Protein AF-A0A259CZ79-F1 (afdb_monomer_lite)

pLDDT: mean 88.19, std 16.36, range [26.67, 98.0]

Fo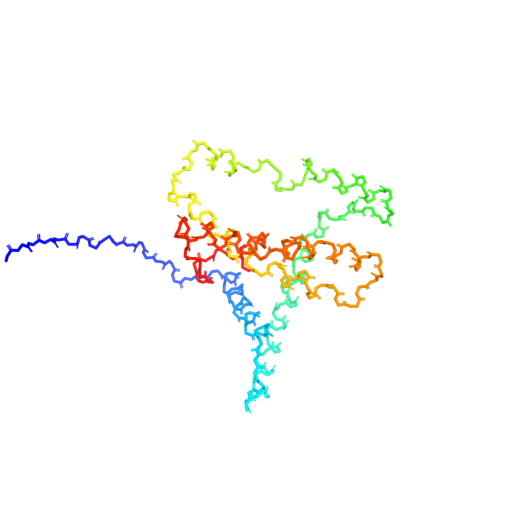ldseek 3Di:
DDDDDPPPPPPDDDPPDDDPLLVLLLVLVVLCCVVVDDDDQDPCNVVVVVVNVVNVVSVVVVVVVVCVVCVVVCVCQDPDPVSNVVVVVCCQPDPPPPPPPVVVCLVPPDDLVRVLLVLLQVLLQCACVLVVLVVVLPPDDPVVNVVSVVVSCQCCLVVDNCSNVNVVSVVVCVVSVRDHDSVSHDSVSD

Structure (mmCIF, N/CA/C/O backbone):
data_AF-A0A259CZ79-F1
#
_entry.id   AF-A0A259CZ79-F1
#
loop_
_atom_site.group_PDB
_atom_site.id
_atom_site.type_symbol
_atom_site.label_atom_id
_atom_site.label_alt_id
_atom_site.label_comp_id
_atom_site.label_asym_id
_atom_site.label_entity_id
_atom_site.label_seq_id
_atom_site.pdbx_PDB_ins_code
_atom_site.Cartn_x
_atom_site.Cartn_y
_atom_site.Cartn_z
_atom_site.occupancy
_atom_site.B_iso_or_equiv
_atom_site.auth_seq_id
_atom_site.auth_comp_id
_atom_site.auth_asym_id
_atom_site.auth_atom_id
_atom_site.pdbx_PDB_model_num
ATOM 1 N N . MET A 1 1 ? -25.406 0.098 48.424 1.00 38.72 1 MET A N 1
ATOM 2 C CA . MET A 1 1 ? -24.544 1.279 48.640 1.00 38.72 1 MET A CA 1
ATOM 3 C C . MET A 1 1 ? -23.093 0.859 48.478 1.00 38.72 1 MET A C 1
ATOM 5 O O . MET A 1 1 ? -22.490 0.426 49.441 1.00 38.72 1 MET A O 1
ATOM 9 N N . PHE A 1 2 ? -22.563 0.952 47.260 1.00 26.67 2 PHE A N 1
ATOM 10 C CA . PHE A 1 2 ? -21.128 1.045 46.994 1.00 26.67 2 PHE A CA 1
ATOM 11 C C . PHE A 1 2 ? -20.986 1.944 45.770 1.00 26.67 2 PHE A C 1
ATOM 13 O O . PHE A 1 2 ? -21.549 1.673 44.713 1.00 26.67 2 PHE A O 1
ATOM 20 N N . ASN A 1 3 ? -20.355 3.087 46.000 1.00 29.75 3 ASN A N 1
ATOM 21 C CA . ASN A 1 3 ? -20.233 4.201 45.082 1.00 29.75 3 ASN A CA 1
ATOM 22 C C . ASN A 1 3 ? -18.864 4.074 44.405 1.00 29.75 3 ASN A C 1
ATOM 24 O O . ASN A 1 3 ? -17.855 4.434 45.006 1.00 29.75 3 ASN A O 1
ATOM 28 N N . PHE A 1 4 ? -18.814 3.517 43.195 1.00 32.94 4 PHE A N 1
ATOM 29 C CA . PHE A 1 4 ? -17.624 3.600 42.352 1.00 32.94 4 PHE A CA 1
ATOM 30 C C . PHE A 1 4 ? -17.806 4.776 41.402 1.00 32.94 4 PHE A C 1
ATOM 32 O O . PHE A 1 4 ? -18.467 4.683 40.370 1.00 32.94 4 PHE A O 1
ATOM 39 N N . GLY A 1 5 ? -17.240 5.912 41.807 1.00 30.84 5 GLY A N 1
ATOM 40 C CA . GLY A 1 5 ? -17.128 7.093 40.970 1.00 30.84 5 GLY A CA 1
ATOM 41 C C . GLY A 1 5 ? -16.260 6.786 39.756 1.00 30.84 5 GLY A C 1
ATOM 42 O O . GLY A 1 5 ? -15.034 6.840 39.831 1.00 30.84 5 GLY A O 1
ATOM 43 N N . LEU A 1 6 ? -16.905 6.490 38.630 1.00 36.03 6 LEU A N 1
ATOM 44 C CA . LEU A 1 6 ? -16.286 6.557 37.315 1.00 36.03 6 LEU A CA 1
ATOM 45 C C . LEU A 1 6 ? -15.965 8.028 37.042 1.00 36.03 6 LEU A C 1
ATOM 47 O O . LEU A 1 6 ? -16.829 8.808 36.635 1.00 36.03 6 LEU A O 1
ATOM 51 N N . ARG A 1 7 ? -14.712 8.421 37.292 1.00 32.81 7 ARG A N 1
ATOM 52 C CA . ARG A 1 7 ? -14.149 9.623 36.680 1.00 32.81 7 ARG A CA 1
ATOM 53 C C . ARG A 1 7 ? -14.263 9.429 35.171 1.00 32.81 7 ARG A C 1
ATOM 55 O O . ARG A 1 7 ? -13.556 8.607 34.598 1.00 32.81 7 ARG A O 1
ATOM 62 N N . ARG A 1 8 ? -15.173 10.172 34.539 1.00 35.31 8 ARG A N 1
ATOM 63 C CA . ARG A 1 8 ? -15.116 10.428 33.100 1.00 35.31 8 ARG A CA 1
ATOM 64 C C . ARG A 1 8 ? -13.772 11.103 32.851 1.00 35.31 8 ARG A C 1
ATOM 66 O O . ARG A 1 8 ? -13.630 12.289 33.135 1.00 35.31 8 ARG A O 1
ATOM 73 N N . ASN A 1 9 ? -12.787 10.341 32.382 1.00 32.94 9 ASN A N 1
ATOM 74 C CA . ASN A 1 9 ? -11.651 10.933 31.700 1.00 32.94 9 ASN A CA 1
ATOM 75 C C . ASN A 1 9 ? -12.235 11.635 30.480 1.00 32.94 9 ASN A C 1
ATOM 77 O O . ASN A 1 9 ? -12.753 11.002 29.562 1.00 32.94 9 ASN A O 1
ATOM 81 N N . THR A 1 10 ? -12.241 12.958 30.551 1.00 36.47 10 THR A N 1
ATOM 82 C CA . THR A 1 10 ? -12.465 13.860 29.435 1.00 36.47 10 THR A CA 1
ATOM 83 C C . THR A 1 10 ? -11.383 13.565 28.407 1.00 36.47 10 THR A C 1
ATOM 85 O O . THR A 1 10 ? -10.279 14.101 28.486 1.00 36.47 10 THR A O 1
ATOM 88 N N . VAL A 1 11 ? -11.676 12.643 27.490 1.00 41.62 11 VAL A N 1
ATOM 89 C CA . VAL A 1 11 ? -10.927 12.533 26.245 1.00 41.62 11 VAL A CA 1
ATOM 90 C C . VAL A 1 11 ? -11.091 13.879 25.564 1.00 41.62 11 VAL A C 1
ATOM 92 O O . VAL A 1 11 ? -12.210 14.358 25.375 1.00 41.62 11 VAL A O 1
ATOM 95 N N . ASN A 1 12 ? -9.943 14.502 25.327 1.00 37.12 12 ASN A N 1
ATOM 96 C CA . ASN A 1 12 ? -9.776 15.766 24.643 1.00 37.12 12 ASN A CA 1
ATOM 97 C C . ASN A 1 12 ? -10.765 15.904 23.484 1.00 37.12 12 ASN A C 1
ATOM 99 O O . ASN A 1 12 ? -10.927 14.984 22.682 1.00 37.12 12 ASN A O 1
ATOM 103 N N . GLU A 1 13 ? -11.407 17.067 23.417 1.00 37.00 13 GLU A N 1
ATOM 104 C CA . GLU A 1 13 ? -12.192 17.504 22.272 1.00 37.00 13 GLU A CA 1
ATOM 105 C C . GLU A 1 13 ? -11.408 17.229 20.982 1.00 37.00 13 GLU A C 1
ATOM 107 O O . GLU A 1 13 ? -10.357 17.819 20.726 1.00 37.00 13 GLU A O 1
ATOM 112 N N . VAL A 1 14 ? -11.907 16.289 20.180 1.00 41.53 14 VAL A N 1
ATOM 113 C CA . VAL A 1 14 ? -11.407 16.040 18.829 1.00 41.53 14 VAL A CA 1
ATOM 114 C C . VAL A 1 14 ? -11.619 17.331 18.033 1.00 41.53 14 VAL A C 1
ATOM 116 O O . VAL A 1 14 ? -12.760 17.794 17.948 1.00 41.53 14 VAL A O 1
ATOM 119 N N . PRO A 1 15 ? -10.584 17.941 17.426 1.00 45.66 15 PRO A N 1
ATOM 120 C CA . PRO A 1 15 ? -10.784 19.146 16.637 1.00 45.66 15 PRO A CA 1
ATOM 121 C C . PRO A 1 15 ? -11.707 18.821 15.457 1.00 45.66 15 PRO A C 1
ATOM 123 O O . PRO A 1 15 ? -11.363 18.032 14.576 1.00 45.66 15 PRO A O 1
ATOM 126 N N . HIS A 1 16 ? -12.887 19.443 15.426 1.00 54.16 16 HIS A N 1
ATOM 127 C CA . HIS A 1 16 ? -13.955 19.228 14.441 1.00 54.16 16 HIS A CA 1
ATOM 128 C C . HIS A 1 16 ? -13.635 19.712 13.008 1.00 54.16 16 HIS A C 1
ATOM 130 O O . HIS A 1 16 ? -14.538 20.008 12.227 1.00 54.16 16 HIS A O 1
ATOM 136 N N . ASN A 1 17 ? -12.366 19.739 12.592 1.00 63.88 17 ASN A N 1
ATOM 137 C CA . ASN A 1 17 ? -12.014 19.955 11.193 1.00 63.88 17 ASN A CA 1
ATOM 138 C C . ASN A 1 17 ? -10.942 18.961 10.733 1.00 63.88 17 ASN A C 1
ATOM 140 O O . ASN A 1 17 ? -9.748 19.238 10.782 1.00 63.88 17 ASN A O 1
ATOM 144 N N . MET A 1 18 ? -11.381 17.783 10.271 1.00 80.12 18 MET A N 1
ATOM 145 C CA . MET A 1 18 ? -10.483 16.837 9.601 1.00 80.12 18 MET A CA 1
ATOM 146 C C . MET A 1 18 ? -9.825 17.514 8.394 1.00 80.12 18 MET A C 1
ATOM 148 O O . MET A 1 18 ? -10.515 18.184 7.612 1.00 80.12 18 MET A O 1
ATOM 152 N N . SER A 1 19 ? -8.513 17.315 8.234 1.00 91.75 19 SER A N 1
ATOM 153 C CA . SER A 1 19 ? -7.772 17.858 7.097 1.00 91.75 19 SER A CA 1
ATOM 154 C C . SER A 1 19 ? -8.394 17.386 5.772 1.00 91.75 19 SER A C 1
ATOM 156 O O . SER A 1 19 ? -8.963 16.288 5.712 1.00 91.75 19 SER A O 1
ATOM 158 N N . PRO A 1 20 ? -8.305 18.182 4.692 1.00 93.06 20 PRO A N 1
ATOM 159 C CA . PRO A 1 20 ? -8.783 17.756 3.379 1.00 93.06 20 PRO A CA 1
ATOM 160 C C . PRO A 1 20 ? -8.186 16.413 2.931 1.00 93.06 20 PRO A C 1
ATOM 162 O O . PRO A 1 20 ? -8.928 15.578 2.421 1.00 93.06 20 PRO A O 1
ATOM 165 N N . LYS A 1 21 ? -6.892 16.170 3.207 1.00 92.94 21 LYS A N 1
ATOM 166 C CA . LYS A 1 21 ? -6.223 14.886 2.932 1.00 92.94 21 LYS A CA 1
ATOM 167 C C . LYS A 1 21 ? -6.880 13.734 3.688 1.00 92.94 21 LYS A C 1
ATOM 169 O O . LYS A 1 21 ? -7.314 12.771 3.070 1.00 92.94 21 LYS A O 1
ATOM 174 N N . ARG A 1 22 ? -7.078 13.874 5.001 1.00 95.06 22 ARG A N 1
ATOM 175 C CA . ARG A 1 22 ? -7.726 12.829 5.804 1.00 95.06 22 ARG A CA 1
ATOM 176 C C . ARG A 1 22 ? -9.149 12.530 5.335 1.00 95.06 22 ARG A C 1
ATOM 178 O O . ARG A 1 22 ? -9.529 11.371 5.231 1.00 95.06 22 ARG A O 1
ATOM 185 N N . LYS A 1 23 ? -9.931 13.564 5.005 1.00 95.38 23 LYS A N 1
ATOM 186 C CA . LYS A 1 23 ? -11.282 13.389 4.439 1.00 95.38 23 LYS A CA 1
ATOM 187 C C . LYS A 1 23 ? -11.250 12.613 3.121 1.00 95.38 23 LYS A C 1
ATOM 189 O O . LYS A 1 23 ? -12.125 11.781 2.903 1.00 95.38 23 LYS A O 1
ATOM 194 N N . LEU A 1 24 ? -10.278 12.903 2.256 1.00 95.75 24 LEU A N 1
ATOM 195 C CA . LEU A 1 24 ? -10.113 12.227 0.975 1.00 95.75 24 LEU A CA 1
ATOM 196 C C . LEU A 1 24 ? -9.752 10.750 1.158 1.00 95.75 24 LEU A C 1
ATOM 198 O O . LEU A 1 24 ? -10.455 9.911 0.607 1.00 95.75 24 LEU A O 1
ATOM 202 N N . HIS A 1 25 ? -8.731 10.431 1.957 1.00 95.50 25 HIS A N 1
ATOM 203 C CA . HIS A 1 25 ? -8.308 9.042 2.171 1.00 95.50 25 HIS A CA 1
ATOM 204 C C . HIS A 1 25 ? -9.426 8.206 2.796 1.00 95.50 25 HIS A C 1
ATOM 206 O O . HIS A 1 25 ? -9.789 7.189 2.231 1.00 95.50 25 HIS A O 1
ATOM 212 N N . ILE A 1 26 ? -10.122 8.701 3.829 1.00 95.12 26 ILE A N 1
ATOM 213 C CA . ILE A 1 26 ? -11.296 8.000 4.388 1.00 95.12 26 ILE A CA 1
ATOM 214 C C . ILE A 1 26 ? -12.370 7.727 3.316 1.00 95.12 26 ILE A C 1
ATOM 216 O O . ILE A 1 26 ? -12.994 6.664 3.316 1.00 95.12 26 ILE A O 1
ATOM 220 N N . GLN A 1 27 ? -12.623 8.679 2.406 1.00 95.56 27 GLN A N 1
ATOM 221 C CA . GLN A 1 27 ? -13.571 8.478 1.302 1.00 95.56 27 GLN A CA 1
ATOM 222 C C . GLN A 1 27 ? -13.084 7.402 0.324 1.00 95.56 27 GLN A C 1
ATOM 224 O O . GLN A 1 27 ? -13.887 6.566 -0.087 1.00 95.56 27 GLN A O 1
ATOM 229 N N . LEU A 1 28 ? -11.800 7.421 -0.037 1.00 95.56 28 LEU A N 1
ATOM 230 C CA . LEU A 1 28 ? -11.207 6.469 -0.974 1.00 95.56 28 LEU A CA 1
ATOM 231 C C . LEU A 1 28 ? -11.079 5.064 -0.374 1.00 95.56 28 LEU A C 1
ATOM 233 O O . LEU A 1 28 ? -11.438 4.110 -1.052 1.00 95.56 28 LEU A O 1
ATOM 237 N N . SER A 1 29 ? -10.683 4.907 0.890 1.00 94.06 29 SER A N 1
ATOM 238 C CA . SER A 1 29 ? -10.587 3.587 1.529 1.00 94.06 29 SER A CA 1
ATOM 239 C C . SER A 1 29 ? -11.968 2.929 1.640 1.00 94.06 29 SER A C 1
ATOM 241 O O . SER A 1 29 ? -12.125 1.760 1.293 1.00 94.06 29 SER A O 1
ATOM 243 N N . LYS A 1 30 ? -13.018 3.689 1.998 1.00 93.75 30 LYS A N 1
ATOM 244 C CA . LYS A 1 30 ? -14.408 3.185 1.988 1.00 93.75 30 LYS A CA 1
ATOM 245 C C . LYS A 1 30 ? -14.892 2.819 0.588 1.00 93.75 30 LYS A C 1
ATOM 247 O O . LYS A 1 30 ? -15.579 1.817 0.417 1.00 93.75 30 LYS A O 1
ATOM 252 N N . PHE A 1 31 ? -14.547 3.632 -0.408 1.00 94.38 31 PHE A N 1
ATOM 253 C CA . PHE A 1 31 ? -14.856 3.351 -1.807 1.00 94.38 31 PHE A CA 1
ATOM 254 C C . PHE A 1 31 ? -14.168 2.072 -2.294 1.00 94.38 31 PHE A C 1
ATOM 256 O O . PHE A 1 31 ? -14.813 1.228 -2.911 1.00 94.38 31 PHE A O 1
ATOM 263 N N . ASN A 1 32 ? -12.886 1.902 -1.968 1.00 92.50 32 ASN A N 1
ATOM 264 C CA . ASN A 1 32 ? -12.098 0.726 -2.316 1.00 92.50 32 ASN A CA 1
ATOM 265 C C . ASN A 1 32 ? -12.660 -0.536 -1.669 1.00 92.50 32 ASN A C 1
ATOM 267 O O . ASN A 1 32 ? -12.862 -1.523 -2.369 1.00 92.50 32 ASN A O 1
ATOM 271 N N . GLN A 1 33 ? -13.005 -0.477 -0.380 1.00 90.75 33 GLN A N 1
ATOM 272 C CA . GLN A 1 33 ? -13.660 -1.584 0.312 1.00 90.75 33 GLN A CA 1
ATOM 273 C C . GLN A 1 33 ? -14.961 -1.989 -0.394 1.00 90.75 33 GLN A C 1
ATOM 275 O O . GLN A 1 33 ? -15.182 -3.165 -0.640 1.00 90.75 33 GLN A O 1
ATOM 280 N N . GLN A 1 34 ? -15.799 -1.023 -0.782 1.00 90.00 34 GLN A N 1
ATOM 281 C CA . GLN A 1 34 ? -17.065 -1.310 -1.463 1.00 90.00 34 GLN A CA 1
ATOM 282 C C . GLN A 1 34 ? -16.885 -1.872 -2.878 1.00 90.00 34 GLN A C 1
ATOM 284 O O . GLN A 1 34 ? -17.617 -2.779 -3.260 1.00 90.00 34 GLN A O 1
ATOM 289 N N . ARG A 1 35 ? -15.952 -1.329 -3.673 1.00 89.38 35 ARG A N 1
ATOM 290 C CA . ARG A 1 35 ? -15.783 -1.730 -5.083 1.00 89.38 35 ARG A CA 1
ATOM 291 C C . ARG A 1 35 ? -15.041 -3.057 -5.250 1.00 89.38 35 ARG A C 1
ATOM 293 O O . ARG A 1 35 ? -15.166 -3.681 -6.300 1.00 89.38 35 ARG A O 1
ATOM 300 N N . LEU A 1 36 ? -14.224 -3.437 -4.265 1.00 89.94 36 LEU A N 1
ATOM 301 C CA . LEU A 1 36 ? -13.414 -4.658 -4.292 1.00 89.94 36 LEU A CA 1
ATOM 302 C C . LEU A 1 36 ? -14.084 -5.833 -3.566 1.00 89.94 36 LEU A C 1
ATOM 304 O O . LEU A 1 36 ? -13.700 -6.975 -3.807 1.00 89.94 36 LEU A O 1
ATOM 308 N N . ASP A 1 37 ? -15.095 -5.578 -2.732 1.00 89.56 37 ASP A N 1
ATOM 309 C CA . ASP A 1 37 ? -15.861 -6.635 -2.073 1.00 89.56 37 ASP A CA 1
ATOM 310 C C . ASP A 1 37 ? -16.715 -7.422 -3.090 1.00 89.56 37 ASP A C 1
ATOM 312 O O . ASP A 1 37 ? -17.434 -6.824 -3.903 1.00 89.56 37 ASP A O 1
ATOM 316 N N . PRO A 1 38 ? -16.677 -8.767 -3.078 1.00 89.56 38 PRO A N 1
ATOM 317 C CA . PRO A 1 38 ? -17.553 -9.579 -3.910 1.00 89.56 38 PRO A CA 1
ATOM 318 C C . PRO A 1 38 ? -19.037 -9.320 -3.608 1.00 89.56 38 PRO A C 1
ATOM 320 O O . PRO A 1 38 ? -19.577 -9.759 -2.594 1.00 89.56 38 PRO A O 1
ATOM 323 N N . ALA A 1 39 ? -19.737 -8.670 -4.539 1.00 88.19 39 ALA A N 1
ATOM 324 C CA . ALA A 1 39 ? -21.144 -8.313 -4.376 1.00 88.19 39 ALA A CA 1
ATOM 325 C C . ALA A 1 39 ? -22.008 -8.686 -5.591 1.00 88.19 39 ALA A C 1
ATOM 327 O O . ALA A 1 39 ? -21.552 -8.762 -6.734 1.00 88.19 39 ALA A O 1
ATOM 328 N N . PHE A 1 40 ? -23.307 -8.886 -5.350 1.00 89.31 40 PHE A N 1
ATOM 329 C CA . PHE A 1 40 ? -24.299 -8.976 -6.422 1.00 89.31 40 PHE A CA 1
ATOM 330 C C . PHE A 1 40 ? -24.595 -7.592 -7.007 1.00 89.31 40 PHE A C 1
ATOM 332 O O . PHE A 1 40 ? -24.602 -6.587 -6.298 1.00 89.31 40 PHE A O 1
ATOM 339 N N . VAL A 1 41 ? -24.953 -7.543 -8.293 1.00 84.56 41 VAL A N 1
ATOM 340 C CA . VAL A 1 41 ? -25.373 -6.293 -8.940 1.00 84.56 41 VAL A CA 1
ATOM 341 C C . VAL A 1 41 ? -26.638 -5.749 -8.267 1.00 84.56 41 VAL A C 1
ATOM 343 O O . VAL A 1 41 ? -27.704 -6.370 -8.295 1.00 84.56 41 VAL A O 1
ATOM 346 N N . HIS A 1 42 ? -26.533 -4.561 -7.674 1.00 84.25 42 HIS A N 1
ATOM 347 C CA . HIS A 1 42 ? -27.659 -3.900 -7.023 1.00 84.25 42 HIS A CA 1
ATOM 348 C C . HIS A 1 42 ? -28.659 -3.333 -8.040 1.00 84.25 42 HIS A C 1
ATOM 350 O O . HIS A 1 42 ? -28.297 -2.854 -9.114 1.00 84.25 42 HIS A O 1
ATOM 356 N N . LYS A 1 43 ? -29.944 -3.277 -7.658 1.00 88.12 43 LYS A N 1
ATOM 357 C CA . LYS A 1 43 ? -31.006 -2.661 -8.483 1.00 88.12 43 LYS A CA 1
ATOM 358 C C . LYS A 1 43 ? -30.735 -1.184 -8.816 1.00 88.12 43 LYS A C 1
ATOM 360 O O . LYS A 1 43 ? -31.226 -0.697 -9.826 1.00 88.12 43 LYS A O 1
ATOM 365 N N . ASN A 1 44 ? -29.929 -0.500 -8.000 1.00 89.88 44 ASN A N 1
ATOM 366 C CA . ASN A 1 44 ? -29.560 0.910 -8.156 1.00 89.88 44 ASN A CA 1
ATOM 367 C C . ASN A 1 44 ? -28.209 1.115 -8.875 1.00 89.88 44 ASN A C 1
ATOM 369 O O . ASN A 1 44 ? -27.588 2.160 -8.693 1.00 89.88 44 ASN A O 1
ATOM 373 N N . TRP A 1 45 ? -27.743 0.146 -9.674 1.00 89.69 45 TRP A N 1
ATOM 374 C CA . TRP A 1 45 ? -26.420 0.165 -10.320 1.00 89.69 45 TRP A CA 1
ATOM 375 C C . TRP A 1 45 ? -26.087 1.484 -11.041 1.00 89.69 45 TRP A C 1
ATOM 377 O O . TRP A 1 45 ? -24.964 1.959 -10.934 1.00 89.69 45 TRP A O 1
ATOM 387 N N . ALA A 1 46 ? -27.056 2.116 -11.714 1.00 91.62 46 ALA A N 1
ATOM 388 C CA . ALA A 1 46 ? -26.825 3.365 -12.443 1.00 91.62 46 ALA A CA 1
ATOM 389 C C . ALA A 1 46 ? -26.446 4.522 -11.504 1.00 91.62 46 ALA A C 1
ATOM 391 O O . ALA A 1 46 ? -25.495 5.252 -11.762 1.00 91.62 46 ALA A O 1
ATOM 392 N N . ARG A 1 47 ? -27.142 4.641 -10.366 1.00 89.81 47 ARG A N 1
ATOM 393 C CA . ARG A 1 47 ? -26.839 5.649 -9.343 1.00 89.81 47 ARG A CA 1
ATOM 394 C C . ARG A 1 47 ? -25.503 5.370 -8.659 1.00 89.81 47 ARG A C 1
ATOM 396 O O . ARG A 1 47 ? -24.782 6.310 -8.341 1.00 89.81 47 ARG A O 1
ATOM 403 N N . ASN A 1 48 ? -25.182 4.098 -8.425 1.00 88.81 48 ASN A N 1
ATOM 404 C CA . ASN A 1 48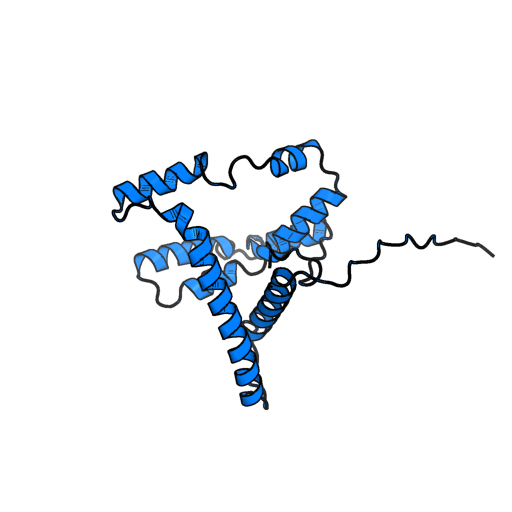 ? -23.890 3.723 -7.858 1.00 88.81 48 ASN A CA 1
ATOM 405 C C . ASN A 1 48 ? -22.765 4.143 -8.812 1.00 88.81 48 ASN A C 1
ATOM 407 O O . ASN A 1 48 ? -21.866 4.854 -8.388 1.00 88.81 48 ASN A O 1
ATOM 411 N N . LEU A 1 49 ? -22.880 3.839 -10.108 1.00 90.69 49 LEU A N 1
ATOM 412 C CA . LEU A 1 49 ? -21.892 4.230 -11.118 1.00 90.69 49 LEU A CA 1
ATOM 413 C C . LEU A 1 49 ? -21.649 5.751 -11.166 1.00 90.69 49 LEU A C 1
ATOM 415 O O . LEU A 1 49 ? -20.506 6.192 -11.277 1.00 90.69 49 LEU A O 1
ATOM 419 N N . GLU A 1 50 ? -22.699 6.569 -11.040 1.00 91.25 50 GLU A N 1
ATOM 420 C CA . GLU A 1 50 ? -22.561 8.033 -10.947 1.00 91.25 50 GLU A CA 1
ATOM 421 C C . GLU A 1 50 ? -21.747 8.463 -9.714 1.00 91.25 50 GLU A C 1
ATOM 423 O O . GLU A 1 50 ? -20.896 9.353 -9.796 1.00 91.25 50 GLU A O 1
ATOM 428 N N . GLN A 1 51 ? -21.986 7.824 -8.566 1.00 89.38 51 GLN A N 1
ATOM 429 C CA . GLN A 1 51 ? -21.246 8.091 -7.330 1.00 89.38 51 GLN A CA 1
ATOM 430 C C . GLN A 1 51 ? -19.785 7.637 -7.437 1.00 89.38 51 GLN A C 1
ATOM 432 O O . GLN A 1 51 ? -18.884 8.391 -7.060 1.00 89.38 51 GLN A O 1
ATOM 437 N N . GLU A 1 52 ? -19.545 6.452 -7.999 1.00 93.31 52 GLU A N 1
ATOM 438 C CA . GLU A 1 52 ? -18.207 5.904 -8.230 1.00 93.31 52 GLU A CA 1
ATOM 439 C C . GLU A 1 52 ? -17.393 6.796 -9.166 1.00 93.31 52 GLU A C 1
ATOM 441 O O . GLU A 1 52 ? -16.241 7.105 -8.871 1.00 93.31 52 GLU A O 1
ATOM 446 N N . SER A 1 53 ? -17.997 7.302 -10.248 1.00 95.31 53 SER A N 1
ATOM 447 C CA . SER A 1 53 ? -17.319 8.204 -11.187 1.00 95.31 53 SER A CA 1
ATOM 448 C C . SER A 1 53 ? -16.747 9.446 -10.498 1.00 95.31 53 SER A C 1
ATOM 450 O O . SER A 1 53 ? -15.655 9.889 -10.852 1.00 95.31 53 SER A O 1
ATOM 452 N N . SER A 1 54 ? -17.450 10.006 -9.511 1.00 94.81 54 SER A N 1
ATOM 453 C CA . SER A 1 54 ? -16.967 11.160 -8.742 1.00 94.81 54 SER A CA 1
ATOM 454 C C . SER A 1 54 ? -15.748 10.815 -7.878 1.00 94.81 54 SER A C 1
ATOM 456 O O . SER A 1 54 ? -14.821 11.618 -7.758 1.00 94.81 54 SER A O 1
ATOM 458 N N . LEU A 1 55 ? -15.718 9.615 -7.291 1.00 96.12 55 LEU A N 1
ATOM 459 C CA . LEU A 1 55 ? -14.611 9.152 -6.450 1.00 96.12 55 LEU A CA 1
ATOM 460 C C . LEU A 1 55 ? -13.395 8.746 -7.290 1.00 96.12 55 LEU A C 1
ATOM 462 O O . LEU A 1 55 ? -12.280 9.109 -6.930 1.00 96.12 55 LEU A O 1
ATOM 466 N N . LEU A 1 56 ? -13.608 8.122 -8.452 1.00 96.31 56 LEU A N 1
ATOM 467 C CA . LEU A 1 56 ? -12.556 7.815 -9.429 1.00 96.31 56 LEU A CA 1
ATOM 468 C C . LEU A 1 56 ? -11.858 9.081 -9.943 1.00 96.31 56 LEU A C 1
ATOM 470 O O . LEU A 1 56 ? -10.638 9.106 -10.088 1.00 96.31 56 LEU A O 1
ATOM 474 N N . LEU A 1 57 ? -12.607 10.164 -10.179 1.00 97.38 57 LEU A N 1
ATOM 475 C CA . LEU A 1 57 ? -12.012 11.450 -10.561 1.00 97.38 57 LEU A CA 1
ATOM 476 C C . LEU A 1 57 ? -11.118 12.019 -9.453 1.00 97.38 57 LEU A C 1
ATOM 478 O O . LEU A 1 57 ? -10.042 12.536 -9.745 1.00 97.38 57 LEU A O 1
ATOM 482 N N . LYS A 1 58 ? -11.536 11.906 -8.186 1.00 96.75 58 LYS A N 1
ATOM 483 C CA . LYS A 1 58 ? -10.721 12.334 -7.039 1.00 96.75 58 LYS A CA 1
ATOM 484 C C . LYS A 1 58 ? -9.475 11.465 -6.860 1.00 96.75 58 LYS A C 1
ATOM 486 O O . LYS A 1 58 ? -8.408 12.013 -6.609 1.00 96.75 58 LYS A O 1
ATOM 491 N N . GLU A 1 59 ? -9.605 10.144 -7.006 1.00 96.88 59 GLU A N 1
ATOM 492 C CA . GLU A 1 59 ? -8.486 9.190 -6.995 1.00 96.88 59 GLU A CA 1
ATOM 493 C C . GLU A 1 59 ? -7.453 9.576 -8.064 1.00 96.88 59 GLU A C 1
ATOM 495 O O . GLU A 1 59 ? -6.279 9.758 -7.753 1.00 96.88 59 GLU A O 1
ATOM 500 N N . GLY A 1 60 ? -7.899 9.820 -9.302 1.00 97.69 60 GLY A N 1
ATOM 501 C CA . GLY A 1 60 ? -7.027 10.268 -10.389 1.00 97.69 60 GLY A CA 1
ATOM 502 C C . GLY A 1 60 ? -6.331 11.601 -10.095 1.00 97.69 60 GLY A C 1
ATOM 503 O O . GLY A 1 60 ? -5.122 11.716 -10.268 1.00 97.69 60 GLY A O 1
ATOM 504 N N . GLN A 1 61 ? -7.062 12.602 -9.595 1.00 97.56 61 GLN A N 1
ATOM 505 C CA . GLN A 1 61 ? -6.481 13.899 -9.218 1.00 97.56 61 GLN A CA 1
ATOM 506 C C . GLN A 1 61 ? -5.423 13.772 -8.116 1.00 97.56 61 GLN A C 1
ATOM 508 O O . GLN A 1 61 ? -4.399 14.451 -8.176 1.00 97.56 61 GLN A O 1
ATOM 513 N N . PHE A 1 62 ? -5.661 12.908 -7.129 1.00 96.38 62 PHE A N 1
ATOM 514 C CA . PHE A 1 62 ? -4.696 12.610 -6.077 1.00 96.38 62 PHE A CA 1
ATOM 515 C C . PHE A 1 62 ? -3.427 11.970 -6.645 1.00 96.38 62 PHE A C 1
ATOM 517 O O . PHE A 1 62 ? -2.337 12.482 -6.406 1.00 96.38 62 PHE A O 1
ATOM 524 N N . VAL A 1 63 ? -3.564 10.921 -7.461 1.00 96.69 63 VAL A N 1
ATOM 525 C CA . VAL A 1 63 ? -2.418 10.237 -8.081 1.00 96.69 63 VAL A CA 1
ATOM 526 C C . VAL A 1 63 ? -1.583 11.197 -8.930 1.00 96.69 63 VAL A C 1
ATOM 528 O O . VAL A 1 63 ? -0.357 11.175 -8.849 1.00 96.69 63 VAL A O 1
ATOM 531 N N . GLU A 1 64 ? -2.214 12.068 -9.719 1.00 98.00 64 GLU A N 1
ATOM 532 C CA . GLU A 1 64 ? -1.486 13.053 -10.528 1.00 98.00 64 GLU A CA 1
ATOM 533 C C . GLU A 1 64 ? -0.772 14.110 -9.672 1.00 98.00 64 GLU A C 1
ATOM 535 O O . GLU A 1 64 ? 0.357 14.495 -9.984 1.00 98.00 64 GLU A O 1
ATOM 540 N N . ALA A 1 65 ? -1.377 14.545 -8.563 1.00 96.38 65 ALA A N 1
ATOM 541 C CA . ALA A 1 65 ? -0.722 15.448 -7.619 1.00 96.38 65 ALA A CA 1
ATOM 542 C C . ALA A 1 65 ? 0.495 14.788 -6.948 1.00 96.38 65 ALA A C 1
ATOM 544 O O . ALA A 1 65 ? 1.552 15.414 -6.849 1.00 96.38 65 ALA A O 1
ATOM 545 N N . GLU A 1 66 ? 0.388 13.516 -6.555 1.00 95.31 66 GLU A N 1
ATOM 546 C CA . GLU A 1 66 ? 1.514 12.765 -5.991 1.00 95.31 66 GLU A CA 1
ATOM 547 C C . GLU A 1 66 ? 2.620 12.543 -7.033 1.00 95.31 66 GLU A C 1
ATOM 549 O O . GLU A 1 66 ? 3.790 12.777 -6.736 1.00 95.31 66 GLU A O 1
ATOM 554 N N . ARG A 1 67 ? 2.282 12.215 -8.292 1.00 95.69 67 ARG A N 1
ATOM 555 C CA . ARG A 1 67 ? 3.262 12.131 -9.398 1.00 95.69 67 ARG A CA 1
ATOM 556 C C . ARG A 1 67 ? 4.043 13.434 -9.578 1.00 95.69 67 ARG A C 1
ATOM 558 O O . ARG A 1 67 ? 5.254 13.394 -9.796 1.00 95.69 67 ARG A O 1
ATOM 565 N N . GLN A 1 68 ? 3.370 14.580 -9.481 1.00 96.44 68 GLN A N 1
ATOM 566 C CA . GLN A 1 68 ? 4.023 15.891 -9.534 1.00 96.44 68 GLN A CA 1
ATOM 567 C C . GLN A 1 68 ? 4.910 16.134 -8.309 1.00 96.44 68 GLN A C 1
ATOM 569 O O . GLN A 1 68 ? 6.033 16.613 -8.455 1.00 96.44 68 GLN A O 1
ATOM 574 N N . HIS A 1 69 ? 4.436 15.778 -7.113 1.00 93.38 69 HIS A N 1
ATOM 575 C CA . HIS A 1 69 ? 5.181 15.953 -5.869 1.00 93.38 69 HIS A CA 1
ATOM 576 C C . HIS A 1 69 ? 6.490 15.151 -5.856 1.00 93.38 69 HIS A C 1
ATOM 578 O O . HIS A 1 69 ? 7.539 15.690 -5.483 1.00 93.38 69 HIS A O 1
ATOM 584 N N . ILE A 1 70 ? 6.448 13.894 -6.314 1.00 91.94 70 ILE A N 1
ATOM 585 C CA . ILE A 1 70 ? 7.622 13.016 -6.316 1.00 91.94 70 ILE A CA 1
ATOM 586 C C . ILE A 1 70 ? 8.605 13.312 -7.451 1.00 91.94 70 ILE A C 1
ATOM 588 O O . ILE A 1 70 ? 9.735 12.831 -7.408 1.00 91.94 70 ILE A O 1
ATOM 592 N N . HIS A 1 71 ? 8.208 14.096 -8.460 1.00 93.56 71 HIS A N 1
ATOM 593 C CA . HIS A 1 71 ? 9.017 14.347 -9.656 1.00 93.56 71 HIS A CA 1
ATOM 594 C C . HIS A 1 71 ? 10.430 14.843 -9.321 1.00 93.56 71 HIS A C 1
ATOM 596 O O . HIS A 1 71 ? 11.399 14.395 -9.928 1.00 93.56 71 HIS A O 1
ATOM 602 N N . GLN A 1 72 ? 10.557 15.697 -8.301 1.00 91.19 72 GLN A N 1
ATOM 603 C CA . GLN A 1 72 ? 11.842 16.218 -7.824 1.00 91.19 72 GLN A CA 1
ATOM 604 C C . GLN A 1 72 ? 12.833 15.123 -7.385 1.00 91.19 72 GLN A C 1
ATOM 606 O O . GLN A 1 72 ? 14.036 15.299 -7.538 1.00 91.19 72 GLN A O 1
ATOM 611 N N . TYR A 1 73 ? 12.346 13.982 -6.886 1.00 88.06 73 TYR A N 1
ATOM 612 C CA . TYR A 1 73 ? 13.185 12.857 -6.454 1.00 88.06 73 TYR A CA 1
ATOM 613 C C . TYR A 1 73 ? 13.601 11.944 -7.613 1.00 88.06 73 TYR A C 1
ATOM 615 O O . TYR A 1 73 ? 14.472 11.092 -7.453 1.00 88.06 73 TYR A O 1
ATOM 623 N N . LEU A 1 74 ? 12.974 12.109 -8.780 1.00 90.69 74 LEU A N 1
ATOM 624 C CA . LEU A 1 74 ? 13.174 11.271 -9.961 1.00 90.69 74 LEU A CA 1
ATOM 625 C C . LEU A 1 74 ? 13.966 11.983 -11.066 1.00 90.69 74 LEU A C 1
ATOM 627 O O . LEU A 1 74 ? 14.200 11.383 -12.111 1.00 90.69 74 LEU A O 1
ATOM 631 N N . VAL A 1 75 ? 14.384 13.238 -10.854 1.00 90.56 75 VAL A N 1
ATOM 632 C CA . VAL A 1 75 ? 15.090 14.057 -11.862 1.00 90.56 75 VAL A CA 1
ATOM 633 C C . VAL A 1 75 ? 16.351 13.361 -12.379 1.00 90.56 75 VAL A C 1
ATOM 635 O O . VAL A 1 75 ? 16.610 13.374 -13.579 1.00 90.56 75 VAL A O 1
ATOM 638 N N . ASP A 1 76 ? 17.084 12.693 -11.487 1.00 90.31 76 ASP A N 1
ATOM 639 C CA . ASP A 1 76 ? 18.323 11.980 -11.811 1.00 90.31 76 ASP A CA 1
ATOM 640 C C . ASP A 1 76 ? 18.106 10.479 -12.087 1.00 90.31 76 ASP A C 1
ATOM 642 O O . ASP A 1 76 ? 19.073 9.718 -12.158 1.00 90.31 76 ASP A O 1
ATOM 646 N N . MET A 1 77 ? 16.851 10.024 -12.222 1.00 94.38 77 MET A N 1
ATOM 647 C CA . MET A 1 77 ? 16.534 8.612 -12.452 1.00 94.38 77 MET A CA 1
ATOM 648 C C . MET A 1 77 ? 17.058 8.163 -13.829 1.00 94.38 77 MET A C 1
ATOM 650 O O . MET A 1 77 ? 16.595 8.659 -14.863 1.00 94.38 77 MET A O 1
ATOM 654 N N . PRO A 1 78 ? 17.988 7.191 -13.894 1.00 97.00 78 PRO A N 1
ATOM 655 C CA . PRO A 1 78 ? 18.546 6.757 -15.168 1.00 97.00 78 PRO A CA 1
ATOM 656 C C . PRO A 1 78 ? 17.526 5.991 -16.018 1.00 97.00 78 PRO A C 1
ATOM 658 O O . PRO A 1 78 ? 16.717 5.219 -15.510 1.00 97.00 78 PRO A O 1
ATOM 661 N N . ASN A 1 79 ? 17.614 6.145 -17.340 1.00 96.44 79 ASN A N 1
ATOM 662 C CA . ASN A 1 79 ? 16.720 5.500 -18.312 1.00 96.44 79 ASN A CA 1
ATOM 663 C C . ASN A 1 79 ? 17.278 4.196 -18.919 1.00 96.44 79 ASN A C 1
ATOM 665 O O . ASN A 1 79 ? 16.686 3.635 -19.839 1.00 96.44 79 ASN A O 1
ATOM 669 N N . ASN A 1 80 ? 18.422 3.719 -18.427 1.00 97.50 80 ASN A N 1
ATOM 670 C CA . ASN A 1 80 ? 19.036 2.458 -18.832 1.00 97.50 80 ASN A CA 1
ATOM 671 C C . ASN A 1 80 ? 19.160 1.524 -17.625 1.00 97.50 80 ASN A C 1
ATOM 673 O O . ASN A 1 80 ? 19.352 1.986 -16.503 1.00 97.50 80 ASN A O 1
ATOM 677 N N . ALA A 1 81 ? 19.083 0.214 -17.865 1.00 96.50 81 ALA A N 1
ATOM 678 C CA . ALA A 1 81 ? 19.004 -0.784 -16.799 1.00 96.50 81 ALA A CA 1
ATOM 679 C C . ALA A 1 81 ? 20.188 -0.727 -15.817 1.00 96.50 81 ALA A C 1
ATOM 681 O O . ALA A 1 81 ? 19.978 -0.790 -14.612 1.00 96.50 81 ALA A O 1
ATOM 682 N N . VAL A 1 82 ? 21.420 -0.568 -16.315 1.00 97.75 82 VAL A N 1
ATOM 683 C CA . VAL A 1 82 ? 22.625 -0.542 -15.466 1.00 97.75 82 VAL A CA 1
ATOM 684 C C . VAL A 1 82 ? 22.606 0.665 -14.532 1.00 97.75 82 VAL A C 1
ATOM 686 O O . VAL A 1 82 ? 22.769 0.509 -13.324 1.00 97.75 82 VAL A O 1
ATOM 689 N N . GLY A 1 83 ? 22.363 1.857 -15.080 1.00 97.75 83 GLY A N 1
ATOM 690 C CA . GLY A 1 83 ? 22.252 3.073 -14.282 1.00 97.75 83 GLY A CA 1
ATOM 691 C C . GLY A 1 83 ? 21.082 3.001 -13.304 1.00 97.75 83 GLY A C 1
ATOM 692 O O . GLY A 1 83 ? 21.242 3.363 -12.143 1.00 97.75 83 GLY A O 1
ATOM 693 N N . PHE A 1 84 ? 19.930 2.487 -13.746 1.00 97.06 84 PHE A N 1
ATOM 694 C CA . PHE A 1 84 ? 18.751 2.347 -12.897 1.00 97.06 84 PHE A CA 1
ATOM 695 C C . PHE A 1 84 ? 19.035 1.450 -11.693 1.00 97.06 84 PHE A C 1
ATOM 697 O O . PHE A 1 84 ? 18.714 1.838 -10.578 1.00 97.06 84 PHE A O 1
ATOM 704 N N . MET A 1 85 ? 19.690 0.300 -11.890 1.00 97.38 85 MET A N 1
ATOM 705 C CA . MET A 1 85 ? 20.045 -0.597 -10.785 1.00 97.38 85 MET A CA 1
ATOM 706 C C . MET A 1 85 ? 20.969 0.082 -9.771 1.00 97.38 85 MET A C 1
ATOM 708 O O . MET A 1 85 ? 20.698 0.028 -8.577 1.00 97.38 85 MET A O 1
ATOM 712 N N . GLN A 1 86 ? 22.003 0.790 -10.233 1.00 96.19 86 GLN A N 1
ATOM 713 C CA . GLN A 1 86 ? 22.916 1.525 -9.347 1.00 96.19 86 GLN A CA 1
ATOM 714 C C . GLN A 1 86 ? 22.202 2.637 -8.567 1.00 96.19 86 GLN A C 1
ATOM 716 O O . GLN A 1 86 ? 22.452 2.832 -7.377 1.00 96.19 86 GLN A O 1
ATOM 721 N N . TRP A 1 87 ? 21.317 3.377 -9.237 1.00 95.06 87 TRP A N 1
ATOM 722 C CA . TRP A 1 87 ? 20.497 4.413 -8.614 1.00 95.06 87 TRP A CA 1
ATOM 723 C C . TRP A 1 87 ? 19.532 3.817 -7.581 1.00 95.06 87 TRP A C 1
ATOM 725 O O . TRP A 1 87 ? 19.471 4.300 -6.452 1.00 95.06 87 TRP A O 1
ATOM 735 N N . PHE A 1 88 ? 18.836 2.735 -7.936 1.00 94.19 88 PHE A N 1
ATOM 736 C CA . PHE A 1 88 ? 17.856 2.065 -7.086 1.00 94.19 88 PHE A CA 1
ATOM 737 C C . PHE A 1 88 ? 18.505 1.453 -5.840 1.00 94.19 88 PHE A C 1
ATOM 739 O O . PHE A 1 88 ? 18.010 1.639 -4.733 1.00 94.19 88 PHE A O 1
ATOM 746 N N . GLU A 1 89 ? 19.648 0.780 -5.982 1.00 95.12 89 GLU A N 1
ATOM 747 C CA . GLU A 1 89 ? 20.373 0.196 -4.847 1.00 95.12 89 GLU A CA 1
ATOM 748 C C . GLU A 1 89 ? 20.849 1.260 -3.853 1.00 95.12 89 GLU A C 1
ATOM 750 O O . GLU A 1 89 ? 20.779 1.043 -2.640 1.00 95.12 89 GLU A O 1
ATOM 755 N N . ARG A 1 90 ? 21.254 2.440 -4.344 1.00 93.88 90 ARG A N 1
ATOM 756 C CA . ARG A 1 90 ? 21.660 3.570 -3.497 1.00 93.88 90 ARG A CA 1
ATOM 757 C C . ARG A 1 90 ? 20.520 4.081 -2.612 1.00 93.88 90 ARG A C 1
ATOM 759 O O . ARG A 1 90 ? 20.791 4.609 -1.535 1.00 93.88 90 ARG A O 1
ATOM 766 N N . LEU A 1 91 ? 19.254 3.894 -2.999 1.00 91.81 91 LEU A N 1
ATOM 767 C CA . LEU A 1 91 ? 18.103 4.298 -2.179 1.00 91.81 91 LEU A CA 1
ATOM 768 C C . LEU A 1 91 ? 18.112 3.638 -0.793 1.00 91.81 91 LEU A C 1
ATOM 770 O O . LEU A 1 91 ? 17.615 4.224 0.161 1.00 91.81 91 LEU A O 1
ATOM 774 N N . ARG A 1 92 ? 18.746 2.471 -0.633 1.00 91.38 92 ARG A N 1
ATOM 775 C CA . ARG A 1 92 ? 18.923 1.842 0.686 1.00 91.38 92 ARG A CA 1
ATOM 776 C C . ARG A 1 92 ? 19.731 2.693 1.669 1.00 91.38 92 ARG A C 1
ATOM 778 O O . ARG A 1 92 ? 19.608 2.488 2.868 1.00 91.38 92 ARG A O 1
ATOM 785 N N . GLU A 1 93 ? 20.554 3.611 1.172 1.00 91.19 93 GLU A N 1
ATOM 786 C CA . GLU A 1 93 ? 21.397 4.495 1.981 1.00 91.19 93 GLU A CA 1
ATOM 787 C C . GLU A 1 93 ? 20.839 5.920 2.043 1.00 91.19 93 GLU A C 1
ATOM 789 O O . GLU A 1 93 ? 20.946 6.574 3.076 1.00 91.19 93 GLU A O 1
ATOM 794 N N . VAL A 1 94 ? 20.257 6.408 0.940 1.00 88.38 94 VAL A N 1
ATOM 795 C CA . VAL A 1 94 ? 19.920 7.836 0.776 1.00 88.38 94 VAL A CA 1
ATOM 796 C C . VAL A 1 94 ? 18.426 8.130 0.639 1.00 88.38 94 VAL A C 1
ATOM 798 O O . VAL A 1 94 ? 18.060 9.295 0.486 1.00 88.38 94 VAL A O 1
ATOM 801 N N . ALA A 1 95 ? 17.549 7.118 0.644 1.00 87.38 95 ALA A N 1
ATOM 802 C CA . ALA A 1 95 ? 16.112 7.370 0.555 1.00 87.38 95 ALA A CA 1
ATOM 803 C C . ALA A 1 95 ? 15.606 8.146 1.783 1.00 87.38 95 ALA A C 1
ATOM 805 O O . ALA A 1 95 ? 16.088 7.920 2.893 1.00 87.38 95 ALA A O 1
ATOM 806 N N . PRO A 1 96 ? 14.587 9.009 1.617 1.00 82.12 96 PRO A N 1
ATOM 807 C CA . PRO A 1 96 ? 14.108 9.896 2.680 1.00 82.12 96 PRO A CA 1
ATOM 808 C C . PRO A 1 96 ? 13.587 9.170 3.931 1.00 82.12 96 PRO A C 1
ATOM 810 O O . PRO A 1 96 ? 13.571 9.769 4.998 1.00 82.12 96 PRO A O 1
ATOM 813 N N . GLY A 1 97 ? 13.180 7.900 3.817 1.00 82.25 97 GLY A N 1
ATOM 814 C CA . GLY A 1 97 ? 12.728 7.085 4.953 1.00 82.25 97 GLY A CA 1
ATOM 815 C C . GLY A 1 97 ? 13.839 6.337 5.702 1.00 82.25 97 GLY A C 1
ATOM 816 O O . GLY A 1 97 ? 13.548 5.625 6.660 1.00 82.25 97 GLY A O 1
ATOM 817 N N . GLN A 1 98 ? 15.103 6.435 5.272 1.00 88.81 98 GLN A N 1
ATOM 818 C CA . GLN A 1 98 ? 16.206 5.740 5.940 1.00 88.81 98 GLN A CA 1
ATOM 819 C C . GLN A 1 98 ? 16.623 6.461 7.223 1.00 88.81 98 GLN A C 1
ATOM 821 O O . GLN A 1 98 ? 16.819 7.673 7.237 1.00 88.81 98 GLN A O 1
ATOM 826 N N . GLY A 1 99 ? 16.813 5.691 8.298 1.00 87.19 99 GLY A N 1
ATOM 827 C CA . GLY A 1 99 ? 17.304 6.218 9.572 1.00 87.19 99 GLY A CA 1
ATOM 828 C C . GLY A 1 99 ? 16.300 7.087 10.334 1.00 87.19 99 GLY A C 1
ATOM 829 O O . GLY A 1 99 ? 16.726 7.922 11.130 1.00 87.19 99 GLY A O 1
ATOM 830 N N . ASP A 1 100 ? 14.993 6.908 10.108 1.00 92.38 100 ASP A N 1
ATOM 831 C CA . ASP A 1 100 ? 13.970 7.647 10.850 1.00 92.38 100 ASP A CA 1
ATOM 832 C C . ASP A 1 100 ? 14.120 7.421 12.368 1.00 92.38 100 ASP A C 1
ATOM 834 O O . ASP A 1 100 ? 14.202 6.286 12.850 1.00 92.38 100 ASP A O 1
ATOM 838 N N . ASN A 1 101 ? 14.153 8.521 13.128 1.00 94.19 101 ASN A N 1
ATOM 839 C CA . ASN A 1 101 ? 14.321 8.518 14.584 1.00 94.19 101 ASN A CA 1
ATOM 840 C C . ASN A 1 101 ? 13.170 7.820 15.325 1.00 94.19 101 ASN A C 1
ATOM 842 O O . ASN A 1 101 ? 13.330 7.459 16.496 1.00 94.19 101 ASN A O 1
ATOM 846 N N . LEU A 1 102 ? 12.035 7.603 14.655 1.00 94.12 102 LEU A N 1
ATOM 847 C CA . LEU A 1 102 ? 10.923 6.823 15.169 1.00 94.12 102 LEU A CA 1
ATOM 848 C C . LEU A 1 102 ? 11.360 5.402 15.543 1.00 94.12 102 LEU A C 1
ATOM 850 O O . LEU A 1 102 ? 11.022 4.949 16.631 1.00 94.12 102 LEU A O 1
ATOM 854 N N . PHE A 1 103 ? 12.149 4.709 14.715 1.00 94.50 103 PHE A N 1
ATOM 855 C CA . PHE A 1 103 ? 12.494 3.303 14.974 1.00 94.50 103 PHE A CA 1
ATOM 856 C C . PHE A 1 103 ? 13.410 3.111 16.195 1.00 94.50 103 PHE A C 1
ATOM 858 O O . PHE A 1 103 ? 13.083 2.274 17.043 1.00 94.50 103 PHE A O 1
ATOM 865 N N . PRO A 1 104 ? 14.505 3.883 16.379 1.00 96.50 104 PRO A N 1
ATOM 866 C CA . PRO A 1 104 ? 15.271 3.840 17.624 1.00 96.50 104 PRO A CA 1
ATOM 867 C C . PRO A 1 104 ? 14.421 4.154 18.859 1.00 96.50 104 PRO A C 1
ATOM 869 O O . PRO A 1 104 ? 14.582 3.507 19.896 1.00 96.50 104 PRO A O 1
ATOM 872 N N . TRP A 1 105 ? 13.498 5.116 18.757 1.00 97.62 105 TRP A N 1
ATOM 873 C CA . TRP A 1 105 ? 12.601 5.470 19.854 1.00 97.62 105 TRP A CA 1
ATOM 874 C C . TRP A 1 105 ? 11.600 4.347 20.168 1.00 97.62 105 TRP A C 1
ATOM 876 O O . TRP A 1 105 ? 11.468 3.964 21.331 1.00 97.62 105 TRP A O 1
ATOM 886 N N . LEU A 1 106 ? 10.975 3.746 19.150 1.00 97.12 106 LEU A N 1
ATOM 887 C CA . LEU A 1 106 ? 10.095 2.580 19.286 1.00 97.12 106 LEU A CA 1
ATOM 888 C C . LEU A 1 106 ? 10.810 1.407 19.964 1.00 97.12 106 LEU A C 1
ATOM 890 O O . LEU A 1 106 ? 10.238 0.752 20.831 1.00 97.12 106 LEU A O 1
ATOM 894 N N . ALA A 1 107 ? 12.074 1.169 19.609 1.00 96.75 107 ALA A N 1
ATOM 895 C CA . ALA A 1 107 ? 12.853 0.054 20.133 1.00 96.75 107 ALA A CA 1
ATOM 896 C C . ALA A 1 107 ? 13.254 0.210 21.610 1.00 96.75 107 ALA A C 1
ATOM 898 O O . ALA A 1 107 ? 13.488 -0.792 22.284 1.00 96.75 107 ALA A O 1
ATOM 899 N N . THR A 1 108 ? 13.392 1.445 22.109 1.00 97.69 108 THR A N 1
ATOM 900 C CA . THR A 1 108 ? 14.049 1.698 23.408 1.00 97.69 108 THR A CA 1
ATOM 901 C C . THR A 1 108 ? 13.236 2.523 24.403 1.00 97.69 108 THR A C 1
ATOM 903 O O . THR A 1 108 ? 13.507 2.443 25.599 1.00 97.69 108 THR A O 1
ATOM 906 N N . HIS A 1 109 ? 12.250 3.298 23.947 1.00 97.81 109 HIS A N 1
ATOM 907 C CA . HIS A 1 109 ? 11.518 4.260 24.778 1.00 97.81 109 HIS A CA 1
ATOM 908 C C . HIS A 1 109 ? 9.996 4.098 24.727 1.00 97.81 109 HIS A C 1
ATOM 910 O O . HIS A 1 109 ? 9.328 4.507 25.679 1.00 97.81 109 HIS A O 1
ATOM 916 N N . ALA A 1 110 ? 9.439 3.543 23.647 1.00 97.94 110 ALA A N 1
ATOM 917 C CA . ALA A 1 110 ? 7.992 3.421 23.507 1.00 97.94 110 ALA A CA 1
ATOM 918 C C . ALA A 1 110 ? 7.382 2.542 24.604 1.00 97.94 110 ALA A C 1
ATOM 920 O O . ALA A 1 110 ? 7.863 1.449 24.911 1.00 97.94 110 ALA A O 1
ATOM 921 N N . THR A 1 111 ? 6.274 3.008 25.175 1.00 97.75 111 THR A N 1
ATOM 922 C CA . THR A 1 111 ? 5.438 2.174 26.037 1.00 97.75 111 THR A CA 1
ATOM 923 C C . THR A 1 111 ? 4.664 1.152 25.203 1.00 97.75 111 THR A C 1
ATOM 925 O O . THR A 1 111 ? 4.508 1.298 23.990 1.00 97.75 111 THR A O 1
ATOM 928 N N . MET A 1 112 ? 4.104 0.129 25.856 1.00 96.06 112 MET A N 1
ATOM 929 C CA . MET A 1 112 ? 3.228 -0.838 25.183 1.00 96.06 112 MET A CA 1
ATOM 930 C C . MET A 1 112 ? 2.024 -0.162 24.506 1.00 96.06 112 MET A C 1
ATOM 932 O O . MET A 1 112 ? 1.638 -0.552 23.411 1.00 96.06 112 MET A O 1
ATOM 936 N N . GLU A 1 113 ? 1.447 0.867 25.128 1.00 96.00 113 GLU A N 1
ATOM 937 C CA . GLU A 1 113 ? 0.336 1.632 24.550 1.00 96.00 113 GLU A CA 1
ATOM 938 C C . GLU A 1 113 ? 0.755 2.341 23.254 1.00 96.00 113 GLU A C 1
ATOM 940 O O . GLU A 1 113 ? 0.063 2.248 22.245 1.00 96.00 113 GLU A O 1
ATOM 945 N N . GLN A 1 114 ? 1.925 2.985 23.252 1.00 96.75 114 GLN A N 1
ATOM 946 C CA . GLN A 1 114 ? 2.461 3.669 22.072 1.00 96.75 114 GLN A CA 1
ATOM 947 C C . GLN A 1 114 ? 2.840 2.685 20.960 1.00 96.75 114 GLN A C 1
ATOM 949 O O . GLN A 1 114 ? 2.574 2.949 19.790 1.00 96.75 114 GLN A O 1
ATOM 954 N N . MET A 1 115 ? 3.407 1.531 21.323 1.00 96.50 115 MET A N 1
ATOM 955 C CA . MET A 1 115 ? 3.710 0.461 20.374 1.00 96.50 115 MET A CA 1
ATOM 956 C C . MET A 1 115 ? 2.433 -0.102 19.741 1.00 96.50 115 MET A C 1
ATOM 958 O O . MET A 1 115 ? 2.374 -0.268 18.528 1.00 96.50 115 MET A O 1
ATOM 962 N N . ARG A 1 116 ? 1.384 -0.347 20.538 1.00 95.69 116 ARG A N 1
ATOM 963 C CA . ARG A 1 116 ? 0.075 -0.779 20.025 1.00 95.69 116 ARG A CA 1
ATOM 964 C C . ARG A 1 116 ? -0.524 0.265 19.091 1.00 95.69 116 ARG A C 1
ATOM 966 O O . ARG A 1 116 ? -1.007 -0.105 18.030 1.00 95.69 116 ARG A O 1
ATOM 973 N N . TRP A 1 117 ? -0.442 1.550 19.439 1.00 95.00 117 TRP A N 1
ATOM 974 C CA . TRP A 1 117 ? -0.917 2.618 18.561 1.00 95.00 117 TRP A CA 1
ATOM 975 C C . TRP A 1 117 ? -0.191 2.618 17.211 1.00 95.00 117 TRP A C 1
ATOM 977 O O . TRP A 1 117 ? -0.856 2.696 16.182 1.00 95.00 117 TRP A O 1
ATOM 987 N N . PHE A 1 118 ? 1.141 2.480 17.209 1.00 95.00 118 PHE A N 1
ATOM 988 C CA . PHE A 1 118 ? 1.944 2.394 15.985 1.00 95.00 118 PHE A CA 1
ATOM 989 C C . PHE A 1 118 ? 1.556 1.169 15.144 1.00 95.00 118 PHE A C 1
ATOM 991 O O . PHE A 1 118 ? 1.172 1.312 13.988 1.00 95.00 118 PHE A O 1
ATOM 998 N N . LEU A 1 119 ? 1.557 -0.024 15.748 1.00 94.50 119 LEU A N 1
ATOM 999 C CA . LEU A 1 119 ? 1.217 -1.273 15.056 1.00 94.50 119 LEU A CA 1
ATOM 1000 C C . LEU A 1 119 ? -0.225 -1.299 14.542 1.00 94.50 119 LEU A C 1
ATOM 1002 O O . LEU A 1 119 ? -0.510 -1.964 13.553 1.00 94.50 119 LEU A O 1
ATOM 1006 N N . GLN A 1 120 ? -1.141 -0.578 15.189 1.00 93.88 120 GLN A N 1
ATOM 1007 C CA . GLN A 1 120 ? -2.511 -0.423 14.709 1.00 93.88 120 GLN A CA 1
ATOM 1008 C C . GLN A 1 120 ? -2.576 0.349 13.382 1.00 93.88 120 GLN A C 1
ATOM 1010 O O . GLN A 1 120 ? -3.454 0.055 12.573 1.00 93.88 120 GLN A O 1
ATOM 1015 N N . GLN A 1 121 ? -1.658 1.295 13.145 1.00 93.62 121 GLN A N 1
ATOM 1016 C CA . GLN A 1 121 ? -1.574 2.007 11.865 1.00 93.62 121 GLN A CA 1
ATOM 1017 C C . GLN A 1 121 ? -1.027 1.084 10.771 1.00 93.62 121 GLN A C 1
ATOM 1019 O O . GLN A 1 121 ? -1.617 0.989 9.700 1.00 93.62 121 GLN A O 1
ATOM 1024 N N . GLU A 1 122 ? 0.038 0.338 11.078 1.00 90.81 122 GLU A N 1
ATOM 1025 C CA . GLU A 1 122 ? 0.663 -0.612 10.146 1.00 90.81 122 GLU A CA 1
ATOM 1026 C C . GLU A 1 122 ? -0.303 -1.738 9.749 1.00 90.81 122 GLU A C 1
ATOM 1028 O O . GLU A 1 122 ? -0.501 -2.017 8.568 1.00 90.81 122 GLU A O 1
ATOM 1033 N N . ALA A 1 123 ? -0.996 -2.331 10.727 1.00 89.69 123 ALA A N 1
ATOM 1034 C CA . ALA A 1 123 ? -1.942 -3.416 10.481 1.00 89.69 123 ALA A CA 1
ATOM 1035 C C . ALA A 1 123 ? -3.124 -2.994 9.591 1.00 89.69 123 ALA A C 1
ATOM 1037 O O . ALA A 1 123 ? -3.704 -3.836 8.908 1.00 89.69 123 ALA A O 1
ATOM 1038 N N . ALA A 1 124 ? -3.498 -1.710 9.597 1.00 84.56 124 ALA A N 1
ATOM 1039 C CA . ALA A 1 124 ? -4.540 -1.197 8.713 1.00 84.56 124 ALA A CA 1
ATOM 1040 C C . ALA A 1 124 ? -4.088 -1.155 7.243 1.00 84.56 124 ALA A C 1
ATOM 1042 O O . ALA A 1 124 ? -4.903 -1.426 6.365 1.00 84.56 124 ALA A O 1
ATOM 1043 N N . GLY A 1 125 ? -2.810 -0.849 6.989 1.00 75.44 125 GLY A N 1
ATOM 1044 C CA . GLY A 1 125 ? -2.235 -0.793 5.642 1.00 75.44 125 GLY A CA 1
ATOM 1045 C C . GLY A 1 125 ? -1.836 -2.160 5.074 1.00 75.44 125 GLY A C 1
ATOM 1046 O O . GLY A 1 125 ? -1.887 -2.355 3.863 1.00 75.44 125 GLY A O 1
ATOM 1047 N N . GLU A 1 126 ? -1.460 -3.117 5.927 1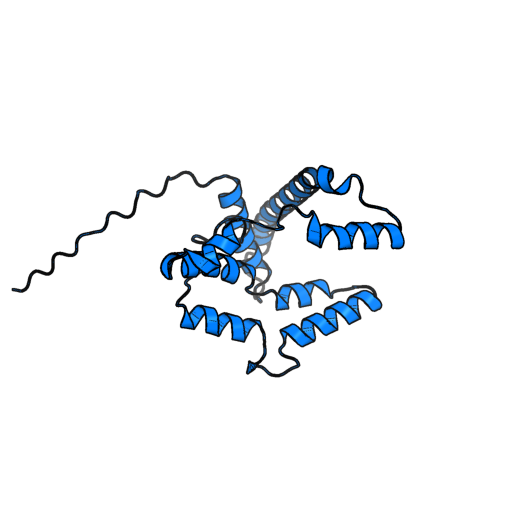.00 79.31 126 GLU A N 1
ATOM 1048 C CA . GLU A 1 126 ? -1.056 -4.465 5.490 1.00 79.31 126 GLU A CA 1
ATOM 1049 C C . GLU A 1 126 ? -2.239 -5.407 5.196 1.00 79.31 126 GLU A C 1
ATOM 1051 O O . GLU A 1 126 ? -2.074 -6.434 4.529 1.00 79.31 126 GLU A O 1
ATOM 1056 N N . ALA A 1 127 ? -3.445 -5.078 5.666 1.00 72.12 127 ALA A N 1
ATOM 1057 C CA . ALA A 1 127 ? -4.633 -5.890 5.425 1.00 72.12 127 ALA A CA 1
ATOM 1058 C C . ALA A 1 127 ? -4.987 -5.941 3.922 1.00 72.12 127 ALA A C 1
ATOM 1060 O O . ALA A 1 127 ? -5.273 -4.918 3.304 1.00 72.12 127 ALA A O 1
ATOM 1061 N N . GLY A 1 128 ? -5.004 -7.148 3.341 1.00 82.12 128 GLY A N 1
ATOM 1062 C CA . GLY A 1 128 ? -5.349 -7.375 1.929 1.00 82.12 128 GLY A CA 1
ATOM 1063 C C . GLY A 1 128 ? -4.187 -7.203 0.942 1.00 82.12 128 GLY A C 1
ATOM 1064 O O . GLY A 1 128 ? -4.414 -7.036 -0.259 1.00 82.12 128 GLY A O 1
ATOM 1065 N N . PHE A 1 129 ? -2.932 -7.226 1.410 1.00 88.00 129 PHE A N 1
ATOM 1066 C CA . PHE A 1 129 ? -1.762 -7.185 0.524 1.00 88.00 129 PHE A CA 1
ATOM 1067 C C . PHE A 1 129 ? -1.756 -8.331 -0.505 1.00 88.00 129 PHE A C 1
ATOM 1069 O O . PHE A 1 129 ? -1.429 -8.123 -1.674 1.00 88.00 129 PHE A O 1
ATOM 1076 N N . ASP A 1 130 ? -2.176 -9.528 -0.105 1.00 91.62 130 ASP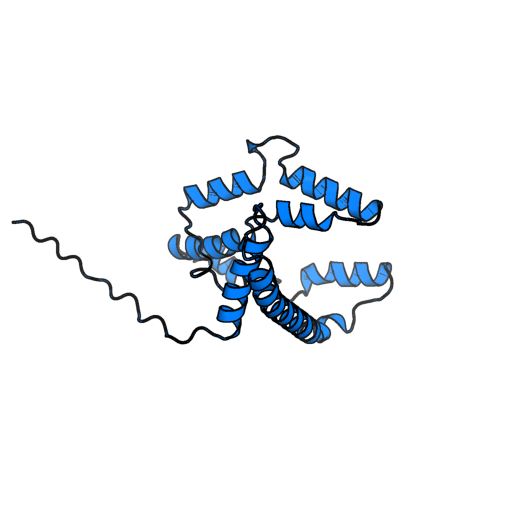 A N 1
ATOM 1077 C CA . ASP A 1 130 ? -2.329 -10.686 -0.986 1.00 91.62 130 ASP A CA 1
ATOM 1078 C C . ASP A 1 130 ? -3.328 -10.428 -2.126 1.00 91.62 130 ASP A C 1
ATOM 1080 O O . ASP A 1 130 ? -3.028 -10.745 -3.283 1.00 91.62 130 ASP A O 1
ATOM 1084 N N . ASP A 1 131 ? -4.457 -9.774 -1.847 1.00 91.75 131 ASP A N 1
ATOM 1085 C CA . ASP A 1 131 ? -5.418 -9.349 -2.871 1.00 91.75 131 ASP A CA 1
ATOM 1086 C C . ASP A 1 131 ? -4.815 -8.318 -3.841 1.00 91.75 131 ASP A C 1
ATOM 1088 O O . ASP A 1 131 ? -5.027 -8.404 -5.057 1.00 91.75 131 ASP A O 1
ATOM 1092 N N . LEU A 1 132 ? -3.998 -7.375 -3.354 1.00 90.31 132 LEU A N 1
ATOM 1093 C CA . LEU A 1 132 ? -3.283 -6.425 -4.219 1.00 90.31 132 LEU A CA 1
ATOM 1094 C C . LEU A 1 132 ? -2.295 -7.134 -5.154 1.00 90.31 132 LEU A C 1
ATOM 1096 O O . LEU A 1 132 ? -2.234 -6.821 -6.352 1.00 90.31 132 LEU A O 1
ATOM 1100 N N . VAL A 1 133 ? -1.547 -8.116 -4.644 1.00 93.75 133 VAL A N 1
ATOM 1101 C CA . VAL A 1 133 ? -0.645 -8.949 -5.453 1.00 93.75 133 VAL A CA 1
ATOM 1102 C C . VAL A 1 133 ? -1.448 -9.773 -6.469 1.00 93.75 133 VAL A C 1
ATOM 1104 O O . VAL A 1 133 ? -1.035 -9.892 -7.627 1.00 93.75 133 VAL A O 1
ATOM 1107 N N . ALA A 1 134 ? -2.615 -10.303 -6.092 1.00 94.31 134 ALA A N 1
ATOM 1108 C CA . ALA A 1 134 ? -3.502 -11.041 -6.992 1.00 94.31 134 ALA A CA 1
ATOM 1109 C C . ALA A 1 134 ? -4.025 -10.162 -8.143 1.00 94.31 134 ALA A C 1
ATOM 1111 O O . ALA A 1 134 ? -3.901 -10.534 -9.315 1.00 94.31 134 ALA A O 1
ATOM 1112 N N . LEU A 1 135 ? -4.543 -8.968 -7.836 1.00 94.06 135 LEU A N 1
ATOM 1113 C CA . LEU A 1 135 ? -5.043 -8.009 -8.829 1.00 94.06 135 LEU A CA 1
ATOM 1114 C C . LEU A 1 135 ? -3.939 -7.543 -9.785 1.00 94.06 135 LEU A C 1
ATOM 1116 O O . LEU A 1 135 ? -4.152 -7.456 -10.998 1.00 94.06 135 LEU A O 1
ATOM 1120 N N . SER A 1 136 ? -2.734 -7.313 -9.261 1.00 93.75 136 SER A N 1
ATOM 1121 C CA . SER A 1 136 ? -1.588 -6.831 -10.040 1.00 93.75 136 SER A CA 1
ATOM 1122 C C . SER A 1 136 ? -1.106 -7.830 -11.095 1.00 93.75 136 SER A C 1
ATOM 1124 O O . SER A 1 136 ? -0.461 -7.432 -12.060 1.00 93.75 136 SER A O 1
ATOM 1126 N N . GLN A 1 137 ? -1.431 -9.122 -10.969 1.00 96.00 137 GLN A N 1
ATOM 1127 C CA . GLN A 1 137 ? -1.012 -10.155 -11.925 1.00 96.00 137 GLN A CA 1
ATOM 1128 C C . GLN A 1 137 ? -1.767 -10.114 -13.261 1.00 96.00 137 GLN A C 1
ATOM 1130 O O . GLN A 1 137 ? -1.324 -10.712 -14.257 1.00 96.00 137 GLN A O 1
ATOM 1135 N N . LEU A 1 138 ? -2.910 -9.427 -13.318 1.00 96.31 138 LEU A N 1
ATOM 1136 C CA . LEU A 1 138 ? -3.752 -9.381 -14.506 1.00 96.31 138 LEU A CA 1
ATOM 1137 C C . LEU A 1 138 ? -2.979 -8.810 -15.702 1.00 96.31 138 LEU A C 1
ATOM 1139 O O . LEU A 1 138 ? -2.462 -7.701 -15.686 1.00 96.31 138 LEU A O 1
ATOM 1143 N N . LYS A 1 139 ? -2.901 -9.609 -16.774 1.00 96.50 139 LYS A N 1
ATOM 1144 C CA . LYS A 1 139 ? -2.248 -9.252 -18.051 1.00 96.50 139 LYS A CA 1
ATOM 1145 C C . LYS A 1 139 ? -0.764 -8.838 -17.968 1.00 96.50 139 LYS A C 1
ATOM 1147 O O . LYS A 1 139 ? -0.233 -8.401 -18.985 1.00 96.50 139 LYS A O 1
ATOM 1152 N N . LEU A 1 140 ? -0.060 -9.095 -16.859 1.00 96.69 140 LEU A N 1
ATOM 1153 C CA . LEU A 1 140 ? 1.390 -8.868 -16.796 1.00 96.69 140 LEU A CA 1
ATOM 1154 C C . LEU A 1 140 ? 2.170 -9.684 -17.850 1.00 96.69 140 LEU A C 1
ATOM 1156 O O . LEU A 1 140 ? 1.782 -10.832 -18.134 1.00 96.69 140 LEU A O 1
ATOM 1160 N N . PRO A 1 141 ? 3.286 -9.135 -18.382 1.00 97.88 141 PRO A N 1
ATOM 1161 C CA . PRO A 1 141 ? 4.247 -9.873 -19.201 1.00 97.88 141 PRO A CA 1
ATOM 1162 C C . PRO A 1 141 ? 4.771 -11.119 -18.482 1.00 97.88 141 PRO A C 1
ATOM 1164 O O . PRO A 1 141 ? 4.873 -11.132 -17.259 1.00 97.88 141 PRO A O 1
ATOM 1167 N N . ALA A 1 142 ? 5.143 -12.155 -19.239 1.00 97.75 142 ALA A N 1
ATOM 1168 C CA . ALA A 1 142 ? 5.436 -13.484 -18.693 1.00 97.75 142 ALA A CA 1
ATOM 1169 C C . ALA A 1 142 ? 6.461 -13.482 -17.544 1.00 97.75 142 ALA A C 1
ATOM 1171 O O . ALA A 1 142 ? 6.194 -14.075 -16.504 1.00 97.75 142 ALA A O 1
ATOM 1172 N N . GLN A 1 143 ? 7.595 -12.789 -17.696 1.00 97.62 143 GLN A N 1
ATOM 1173 C CA . GLN A 1 143 ? 8.623 -12.733 -16.652 1.00 97.62 143 GLN A CA 1
ATOM 1174 C C . GLN A 1 143 ? 8.100 -12.068 -15.370 1.00 97.62 143 GLN A C 1
ATOM 1176 O O . GLN A 1 143 ? 8.135 -12.685 -14.312 1.00 97.62 143 GLN A O 1
ATOM 1181 N N . ALA A 1 144 ? 7.547 -10.854 -15.470 1.00 96.50 144 ALA A N 1
ATOM 1182 C CA . ALA A 1 144 ? 6.998 -10.134 -14.319 1.00 96.50 144 ALA A CA 1
ATOM 1183 C C . ALA A 1 144 ? 5.846 -10.905 -13.654 1.00 96.50 144 ALA A C 1
ATOM 1185 O O . ALA A 1 144 ? 5.747 -10.952 -12.433 1.00 96.50 144 ALA A O 1
ATOM 1186 N N . LYS A 1 145 ? 5.007 -11.572 -14.455 1.00 97.50 145 LYS A N 1
ATOM 1187 C CA . LYS A 1 145 ? 3.922 -12.423 -13.962 1.00 97.50 145 LYS A CA 1
ATOM 1188 C C . LYS A 1 145 ? 4.437 -13.595 -13.13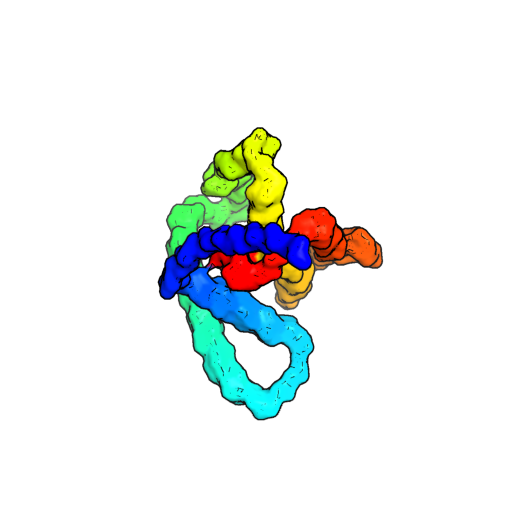4 1.00 97.50 145 LYS A C 1
ATOM 1190 O O . LYS A 1 145 ? 3.843 -13.895 -12.109 1.00 97.50 145 LYS A O 1
ATOM 1195 N N . LEU A 1 146 ? 5.514 -14.254 -13.564 1.00 97.88 146 LEU A N 1
ATOM 1196 C CA . LEU A 1 146 ? 6.105 -15.354 -12.802 1.00 97.88 146 LEU A CA 1
ATOM 1197 C C . LEU A 1 146 ? 6.708 -14.870 -11.478 1.00 97.88 146 LEU A C 1
ATOM 1199 O O . LEU A 1 146 ? 6.558 -15.567 -10.480 1.00 97.88 146 LEU A O 1
ATOM 1203 N N . GLU A 1 147 ? 7.332 -13.688 -11.442 1.00 97.31 147 GLU A N 1
ATOM 1204 C CA . GLU A 1 147 ? 7.817 -13.108 -10.178 1.00 97.31 147 GLU A CA 1
ATOM 1205 C C . GLU A 1 147 ? 6.664 -12.776 -9.224 1.00 97.31 147 GLU A C 1
ATOM 1207 O O . GLU A 1 147 ? 6.678 -13.205 -8.071 1.00 97.31 147 GLU A O 1
ATOM 1212 N N . MET A 1 148 ? 5.615 -12.113 -9.722 1.00 97.06 148 MET A N 1
ATOM 1213 C CA . MET A 1 148 ? 4.423 -11.811 -8.923 1.00 97.06 148 MET A CA 1
ATOM 1214 C C . MET A 1 148 ? 3.706 -13.079 -8.445 1.00 97.06 148 MET A C 1
ATOM 1216 O O . MET A 1 148 ? 3.241 -13.128 -7.313 1.00 97.06 148 MET A O 1
ATOM 1220 N N . ALA A 1 149 ? 3.663 -14.134 -9.264 1.00 97.06 149 ALA A N 1
ATOM 1221 C CA . ALA A 1 149 ? 3.081 -15.415 -8.871 1.00 97.06 149 ALA A CA 1
ATOM 1222 C C . ALA A 1 149 ? 3.880 -16.104 -7.751 1.00 97.06 149 ALA A C 1
ATOM 1224 O O . ALA A 1 149 ? 3.283 -16.722 -6.873 1.00 97.06 149 ALA A O 1
ATOM 1225 N N . ARG A 1 150 ? 5.218 -15.996 -7.751 1.00 97.50 150 ARG A N 1
ATOM 1226 C CA . ARG A 1 150 ? 6.051 -16.509 -6.649 1.00 97.50 150 ARG A CA 1
ATOM 1227 C C . ARG A 1 150 ? 5.825 -15.726 -5.364 1.00 97.50 150 ARG A C 1
ATOM 1229 O O . ARG A 1 150 ? 5.720 -16.353 -4.317 1.00 97.50 150 ARG A O 1
ATOM 1236 N N . ASN A 1 151 ? 5.729 -14.398 -5.451 1.00 96.44 151 ASN A N 1
ATOM 1237 C CA . ASN A 1 151 ? 5.413 -13.573 -4.289 1.00 96.44 151 ASN A CA 1
ATOM 1238 C C . ASN A 1 151 ? 4.020 -13.911 -3.744 1.00 96.44 151 ASN A C 1
ATOM 1240 O O . ASN A 1 151 ? 3.917 -14.241 -2.573 1.00 96.44 151 ASN A O 1
ATOM 1244 N N . TYR A 1 152 ? 2.996 -13.991 -4.599 1.00 97.25 152 TYR A N 1
ATOM 1245 C CA . TYR A 1 152 ? 1.658 -14.420 -4.182 1.00 97.25 152 TYR A CA 1
ATOM 1246 C C . TYR A 1 152 ? 1.672 -15.800 -3.515 1.00 97.25 152 TYR A C 1
ATOM 1248 O O . TYR A 1 152 ? 1.064 -15.998 -2.472 1.00 97.25 152 TYR A O 1
ATOM 1256 N N . TRP A 1 153 ? 2.399 -16.767 -4.081 1.00 97.56 153 TRP A N 1
ATOM 1257 C CA . TRP A 1 153 ? 2.513 -18.099 -3.486 1.00 97.56 153 TRP A CA 1
ATOM 1258 C C . TRP A 1 153 ? 3.148 -18.086 -2.089 1.00 97.56 153 TRP A C 1
ATOM 1260 O O . TRP A 1 153 ? 2.761 -18.888 -1.238 1.00 97.56 153 TRP A O 1
ATOM 1270 N N . ASP A 1 154 ? 4.105 -17.191 -1.851 1.00 96.69 154 ASP A N 1
ATOM 1271 C CA . ASP A 1 154 ? 4.716 -16.998 -0.537 1.00 96.69 154 ASP A CA 1
ATOM 1272 C C . ASP A 1 154 ? 3.736 -16.336 0.447 1.00 96.69 154 ASP A C 1
ATOM 1274 O O . ASP A 1 154 ? 3.530 -16.893 1.522 1.00 96.69 154 ASP A O 1
ATOM 1278 N N . GLU A 1 155 ? 3.024 -15.271 0.039 1.00 95.62 155 GLU A N 1
ATOM 1279 C CA . GLU A 1 155 ? 1.964 -14.629 0.850 1.00 95.62 155 GLU A CA 1
ATOM 1280 C C . GLU A 1 155 ? 0.868 -15.628 1.266 1.00 95.62 155 GLU A C 1
ATOM 1282 O O . GLU A 1 155 ? 0.387 -15.627 2.404 1.00 95.62 155 GLU A O 1
ATOM 1287 N N . MET A 1 156 ? 0.535 -16.563 0.369 1.00 96.81 156 MET A N 1
ATOM 1288 C CA . MET A 1 156 ? -0.415 -17.655 0.609 1.00 96.81 156 MET A CA 1
ATOM 1289 C C . MET A 1 156 ? 0.168 -18.808 1.453 1.00 96.81 156 MET A C 1
ATOM 1291 O O . MET A 1 156 ? -0.386 -19.914 1.478 1.00 96.81 156 MET A O 1
ATOM 1295 N N . GLY A 1 157 ? 1.302 -18.599 2.129 1.00 95.81 157 GLY A N 1
ATOM 1296 C CA . GLY A 1 157 ? 1.925 -19.579 3.018 1.00 95.81 157 GLY A CA 1
ATOM 1297 C C . GLY A 1 157 ? 2.391 -20.839 2.297 1.00 95.81 157 GLY A C 1
ATOM 1298 O O . GLY A 1 157 ? 2.420 -21.922 2.886 1.00 95.81 157 GLY A O 1
ATOM 1299 N N . ARG A 1 158 ? 2.676 -20.736 0.994 1.00 96.75 158 ARG A N 1
ATOM 1300 C CA . ARG A 1 158 ? 2.983 -21.869 0.111 1.00 96.75 158 ARG A CA 1
ATOM 1301 C C . ARG A 1 158 ? 1.920 -22.972 0.180 1.00 96.75 158 ARG A C 1
ATOM 1303 O O . ARG A 1 158 ? 2.240 -24.161 0.162 1.00 96.75 158 ARG A O 1
ATOM 1310 N N . GLY A 1 159 ? 0.653 -22.570 0.299 1.00 95.19 159 GLY A N 1
ATOM 1311 C CA . GLY A 1 159 ? -0.504 -23.464 0.386 1.00 95.19 159 GLY A CA 1
ATOM 1312 C C . GLY A 1 159 ? -0.803 -23.986 1.792 1.00 95.19 159 GLY A C 1
ATOM 1313 O O . GLY A 1 159 ? -1.790 -24.698 1.980 1.00 95.19 159 GLY A O 1
ATOM 1314 N N . HIS A 1 160 ? 0.005 -23.634 2.793 1.00 96.25 160 HIS A N 1
ATOM 1315 C CA . HIS A 1 160 ? -0.281 -23.936 4.188 1.00 96.25 160 HIS A CA 1
ATOM 1316 C C . HIS A 1 160 ? -1.034 -22.772 4.826 1.00 96.25 160 HIS A C 1
ATOM 1318 O O . HIS A 1 160 ? -0.444 -21.747 5.151 1.00 96.25 160 HIS A O 1
ATOM 1324 N N . GLN A 1 161 ? -2.333 -22.959 5.078 1.00 94.50 161 GLN A N 1
ATOM 1325 C CA . GLN A 1 161 ? -3.201 -21.920 5.645 1.00 94.50 161 GLN A CA 1
ATOM 1326 C C . GLN A 1 161 ? -2.609 -21.271 6.908 1.00 94.50 161 GLN A C 1
ATOM 1328 O O . GLN A 1 161 ? -2.593 -20.057 7.038 1.00 94.50 161 GLN A O 1
ATOM 1333 N N . GLN A 1 162 ? -2.052 -22.054 7.836 1.00 93.38 162 GLN A N 1
ATOM 1334 C CA . GLN A 1 162 ? -1.486 -21.505 9.079 1.00 93.38 162 GLN A CA 1
ATOM 1335 C C . GLN A 1 162 ? -0.239 -20.630 8.876 1.00 93.38 162 GLN A C 1
ATOM 1337 O O . GLN A 1 162 ? 0.149 -19.926 9.811 1.00 93.38 162 GLN A O 1
ATOM 1342 N N . SER A 1 163 ? 0.365 -20.702 7.691 1.00 94.12 163 SER A N 1
ATOM 1343 C CA . SER A 1 163 ? 1.535 -19.940 7.260 1.00 94.12 163 SER A CA 1
ATOM 1344 C C . SER A 1 163 ? 1.175 -18.799 6.307 1.00 94.12 163 SER A C 1
ATOM 1346 O O . SER A 1 163 ? 2.083 -18.128 5.834 1.00 94.12 163 SER A O 1
ATOM 1348 N N . MET A 1 164 ? -0.111 -18.578 6.005 1.00 95.19 164 MET A N 1
ATOM 1349 C CA . MET A 1 164 ? -0.534 -17.395 5.254 1.00 95.19 164 MET A CA 1
ATOM 1350 C C . MET A 1 164 ? -0.200 -16.141 6.054 1.00 95.19 164 MET A C 1
ATOM 1352 O O . MET A 1 164 ? -0.558 -16.052 7.233 1.00 95.19 164 MET A O 1
ATOM 1356 N N . HIS A 1 165 ? 0.441 -15.168 5.413 1.00 94.25 165 HIS A N 1
ATOM 1357 C CA . HIS A 1 165 ? 0.895 -13.955 6.087 1.00 94.25 165 HIS A CA 1
ATOM 1358 C C . HIS A 1 165 ? -0.274 -13.170 6.693 1.00 94.25 165 HIS A C 1
ATOM 1360 O O . HIS A 1 165 ? -0.196 -12.787 7.859 1.00 94.25 165 HIS A O 1
ATOM 1366 N N . GLY A 1 166 ? -1.404 -13.062 5.983 1.00 91.31 166 GLY A N 1
ATOM 1367 C CA . GLY A 1 166 ? -2.622 -12.435 6.513 1.00 91.31 166 GLY A CA 1
ATOM 1368 C C . GLY A 1 166 ? -3.109 -13.075 7.820 1.00 91.31 166 GLY A C 1
ATOM 1369 O O . GLY A 1 166 ? -3.355 -12.382 8.803 1.00 91.31 166 GLY A O 1
ATOM 1370 N N . LEU A 1 167 ? -3.128 -14.411 7.901 1.00 92.06 167 LEU A N 1
ATOM 1371 C CA . LEU A 1 167 ? -3.526 -15.124 9.125 1.00 92.06 167 LEU A CA 1
ATOM 1372 C C . LEU A 1 167 ? -2.474 -15.032 10.243 1.00 92.06 167 LEU A C 1
ATOM 1374 O O . LEU A 1 167 ? -2.796 -15.195 11.423 1.00 92.06 167 LEU A O 1
ATOM 1378 N N . MET A 1 168 ? -1.204 -14.799 9.907 1.00 92.50 168 MET A N 1
ATOM 1379 C CA . MET A 1 168 ? -0.166 -14.493 10.895 1.00 92.50 168 MET A CA 1
ATOM 1380 C C . MET A 1 168 ? -0.333 -13.071 11.446 1.00 92.50 168 MET A C 1
ATOM 1382 O O . MET A 1 168 ? -0.244 -12.888 12.662 1.00 92.50 168 MET A O 1
ATOM 1386 N N . LEU A 1 169 ? -0.649 -12.096 10.589 1.00 91.62 169 LEU A N 1
ATOM 1387 C CA . LEU A 1 169 ? -0.962 -10.725 10.987 1.00 91.62 169 LEU A CA 1
ATOM 1388 C C . LEU A 1 169 ? -2.213 -10.674 11.876 1.00 91.62 169 LEU A C 1
ATOM 1390 O O . LEU A 1 169 ? -2.166 -10.063 12.940 1.00 91.62 169 LEU A O 1
ATOM 1394 N N . GLU A 1 170 ? -3.285 -11.393 11.527 1.00 90.56 170 GLU A N 1
ATOM 1395 C CA . GLU A 1 170 ? -4.501 -11.494 12.353 1.00 90.56 170 GLU A CA 1
ATOM 1396 C C . GLU A 1 170 ? -4.208 -11.982 13.779 1.00 90.56 170 GLU A C 1
ATOM 1398 O O . GLU A 1 170 ? -4.763 -11.464 14.750 1.00 90.56 170 GLU A O 1
ATOM 1403 N N . LYS A 1 171 ? -3.298 -12.952 13.937 1.00 92.62 171 LYS A N 1
ATOM 1404 C CA . LYS A 1 171 ? -2.868 -13.416 15.266 1.00 92.62 171 LYS A CA 1
ATOM 1405 C C . LYS A 1 171 ? -2.148 -12.314 16.036 1.00 92.62 171 LYS A C 1
ATOM 1407 O O . LYS A 1 171 ? -2.389 -12.168 17.232 1.00 92.62 171 LYS A O 1
ATOM 1412 N N . THR A 1 172 ? -1.282 -11.542 15.381 1.00 92.06 172 THR A N 1
ATOM 1413 C CA . THR A 1 172 ? -0.602 -10.391 15.997 1.00 92.06 172 THR A CA 1
ATOM 1414 C C . THR A 1 172 ? -1.610 -9.327 16.427 1.00 92.06 172 THR A C 1
ATOM 1416 O O . THR A 1 172 ? -1.589 -8.908 17.583 1.00 92.06 172 THR A O 1
ATOM 1419 N N . VAL A 1 173 ? -2.543 -8.966 15.540 1.00 93.25 173 VAL A N 1
ATOM 1420 C CA . VAL A 1 173 ? -3.645 -8.026 15.798 1.00 93.25 173 VAL A CA 1
ATOM 1421 C C . VAL A 1 173 ? -4.485 -8.482 16.988 1.00 93.25 173 VAL A C 1
ATOM 1423 O O . VAL A 1 173 ? -4.727 -7.697 17.901 1.00 93.25 173 VAL A O 1
ATOM 1426 N N . SER A 1 174 ? -4.873 -9.758 17.035 1.00 93.94 174 SER A N 1
ATOM 1427 C CA . SER A 1 174 ? -5.671 -10.302 18.136 1.00 93.94 174 SER A CA 1
ATOM 1428 C C . SER A 1 174 ? -4.897 -10.347 19.454 1.00 93.94 174 SER A C 1
ATOM 1430 O O . SER A 1 174 ? -5.448 -9.983 20.489 1.00 93.94 174 SER A O 1
ATOM 1432 N N . ASN A 1 175 ? -3.640 -10.797 19.447 1.00 95.06 175 ASN A N 1
ATOM 1433 C CA . ASN A 1 175 ? -2.840 -10.953 20.667 1.00 95.06 175 ASN A CA 1
ATOM 1434 C C . ASN A 1 175 ? -2.426 -9.611 21.279 1.00 95.06 175 ASN A C 1
ATOM 1436 O O . ASN A 1 175 ? -2.268 -9.508 22.494 1.00 95.06 175 ASN A O 1
ATOM 1440 N N . LEU A 1 176 ? -2.239 -8.593 20.440 1.00 94.75 176 LEU A N 1
ATOM 1441 C CA . LEU A 1 176 ? -1.976 -7.222 20.862 1.00 94.75 176 LEU A CA 1
ATOM 1442 C C . LEU A 1 176 ? -3.259 -6.392 20.959 1.00 94.75 176 LEU A C 1
ATOM 1444 O O . LEU A 1 176 ? -3.160 -5.192 21.176 1.00 94.75 176 LEU A O 1
ATOM 1448 N N . GLU A 1 177 ? -4.434 -7.008 20.788 1.00 94.94 177 GLU A N 1
ATOM 1449 C CA . GLU A 1 177 ? -5.769 -6.392 20.791 1.00 94.94 177 GLU A CA 1
ATOM 1450 C C . GLU A 1 177 ? -5.780 -5.025 20.071 1.00 94.94 177 GLU A C 1
ATOM 1452 O O . GLU A 1 177 ? -6.134 -3.981 20.631 1.00 94.94 177 GLU A O 1
ATOM 1457 N N . LEU A 1 178 ? -5.295 -5.028 18.828 1.00 93.56 178 LEU A N 1
ATOM 1458 C CA . LEU A 1 178 ? -5.291 -3.867 17.944 1.00 93.56 178 LEU A CA 1
ATOM 1459 C C . LEU A 1 178 ? -6.679 -3.739 17.308 1.00 93.56 178 LEU A C 1
ATOM 1461 O O . LEU A 1 178 ? -7.209 -4.709 16.771 1.00 93.56 178 LEU A O 1
ATOM 1465 N N . ALA A 1 179 ? -7.274 -2.549 17.369 1.00 86.25 179 ALA A N 1
ATOM 1466 C CA . ALA A 1 179 ? -8.620 -2.292 16.858 1.00 86.25 179 ALA A CA 1
ATOM 1467 C C . ALA A 1 179 ? -8.587 -1.205 15.777 1.00 86.25 179 ALA A C 1
ATOM 1469 O O . ALA A 1 179 ? -9.020 -0.078 16.006 1.00 86.25 179 ALA A O 1
ATOM 1470 N N . SER A 1 180 ? -8.021 -1.518 14.610 1.00 83.88 180 SER A N 1
ATOM 1471 C CA . SER A 1 180 ? -7.964 -0.579 13.488 1.00 83.88 180 SER A CA 1
ATOM 1472 C C . SER A 1 180 ? -9.350 -0.350 12.878 1.00 83.88 180 SER A C 1
ATOM 1474 O O . SER A 1 180 ? -10.117 -1.280 12.624 1.00 83.88 180 SER A O 1
ATOM 1476 N N . THR A 1 181 ? -9.673 0.917 12.634 1.00 89.94 181 THR A N 1
ATOM 1477 C CA . THR A 1 181 ? -10.837 1.348 11.857 1.00 89.94 181 THR A CA 1
A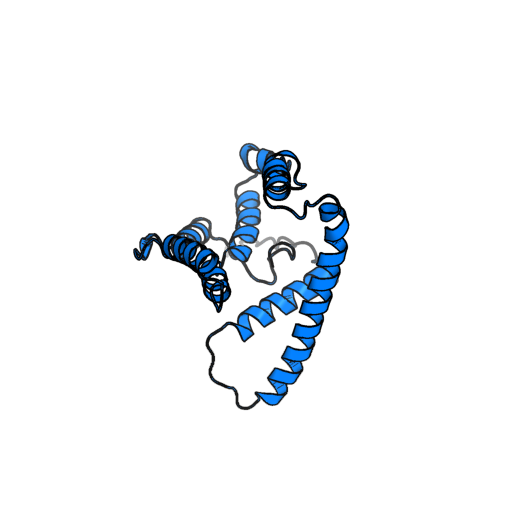TOM 1478 C C . THR A 1 181 ? -10.362 2.386 10.851 1.00 89.94 181 THR A C 1
ATOM 1480 O O . THR A 1 181 ? -9.377 3.078 11.104 1.00 89.94 181 THR A O 1
ATOM 1483 N N . ILE A 1 182 ? -11.065 2.545 9.726 1.00 90.69 182 ILE A N 1
ATOM 1484 C CA . ILE A 1 182 ? -10.726 3.589 8.745 1.00 90.69 182 ILE A CA 1
ATOM 1485 C C . ILE A 1 182 ? -10.720 4.975 9.416 1.00 90.69 182 ILE A C 1
ATOM 1487 O O . ILE A 1 182 ? -9.934 5.849 9.068 1.00 90.69 182 ILE A O 1
ATOM 1491 N N . GLU A 1 183 ? -11.609 5.193 10.382 1.00 90.94 183 GLU A N 1
ATOM 1492 C CA . GLU A 1 183 ? -11.716 6.444 11.118 1.00 90.94 183 GLU A CA 1
ATOM 1493 C C . GLU A 1 183 ? -10.556 6.685 12.084 1.00 90.94 183 GLU A C 1
ATOM 1495 O O . GLU A 1 183 ? -10.166 7.839 12.247 1.00 90.94 183 GLU A O 1
ATOM 1500 N N . ASP A 1 184 ? -10.011 5.650 12.717 1.00 90.00 184 ASP A N 1
ATOM 1501 C CA . ASP A 1 184 ? -8.957 5.787 13.728 1.00 90.00 184 ASP A CA 1
ATOM 1502 C C . ASP A 1 184 ? -7.542 5.666 13.141 1.00 90.00 184 ASP A C 1
ATOM 1504 O O . ASP A 1 184 ? -6.573 6.030 13.811 1.00 90.00 184 ASP A O 1
ATOM 1508 N N . THR A 1 185 ? -7.423 5.222 11.885 1.00 92.88 185 THR A N 1
ATOM 1509 C CA . THR A 1 185 ? -6.152 5.137 11.160 1.00 92.88 185 THR A CA 1
ATOM 1510 C C . THR A 1 185 ? -5.714 6.501 10.604 1.00 92.88 185 THR A C 1
ATOM 1512 O O . THR A 1 185 ? -6.522 7.308 10.121 1.00 92.88 185 THR A O 1
ATOM 1515 N N . VAL A 1 186 ? -4.414 6.795 10.691 1.00 93.69 186 VAL A N 1
ATOM 1516 C CA . VAL A 1 186 ? -3.812 7.989 10.072 1.00 93.69 186 VAL A CA 1
ATOM 1517 C C . VAL A 1 186 ? -3.896 7.910 8.546 1.00 93.69 186 VAL A C 1
ATOM 1519 O O . VAL A 1 186 ? -3.843 6.832 7.968 1.00 93.69 186 VAL A O 1
ATOM 1522 N N . TRP A 1 187 ? -4.054 9.046 7.863 1.00 93.44 187 TRP A N 1
ATOM 1523 C CA . TRP A 1 187 ? -4.340 9.022 6.420 1.00 93.44 187 TRP A CA 1
ATOM 1524 C C . TRP A 1 187 ? -3.160 8.505 5.590 1.00 93.44 187 TRP A C 1
ATOM 1526 O O . TRP A 1 187 ? -3.370 8.008 4.493 1.00 93.44 187 TRP A O 1
ATOM 1536 N N . GLU A 1 188 ? -1.942 8.609 6.119 1.00 91.19 188 GLU A N 1
ATOM 1537 C CA . GLU A 1 188 ? -0.717 8.056 5.544 1.00 91.19 188 GLU A CA 1
ATOM 1538 C C . GLU A 1 188 ? -0.742 6.519 5.452 1.00 91.19 188 GLU A C 1
ATOM 1540 O O . GLU A 1 188 ? -0.026 5.954 4.629 1.00 91.19 188 GLU A O 1
ATOM 1545 N N . SER A 1 189 ? -1.577 5.859 6.262 1.00 90.75 189 SER A N 1
ATOM 1546 C CA . SER A 1 189 ? -1.742 4.400 6.323 1.00 90.75 189 SER A CA 1
ATOM 1547 C C . SER A 1 189 ? -3.086 3.925 5.735 1.00 90.75 189 SER A C 1
ATOM 1549 O O . SER A 1 189 ? -3.491 2.793 5.996 1.00 90.75 189 SER A O 1
ATOM 1551 N N . LEU A 1 190 ? -3.800 4.785 4.987 1.00 88.38 190 LEU A N 1
ATOM 1552 C CA . LEU A 1 190 ? -5.138 4.541 4.411 1.00 88.38 190 LEU A CA 1
ATOM 1553 C C . LEU A 1 190 ? -5.191 4.543 2.881 1.00 88.38 190 LEU A C 1
ATOM 1555 O O . LEU A 1 190 ? -4.527 5.412 2.264 1.00 88.38 190 LEU A O 1
#

Secondary structure (DSSP, 8-state):
---------------S---HHHHHHHHHHHHHHHHHS--PPPTTHHHHHHHHHHHHHHHHHHHHHHHHHHGGGSTT--SSHHHHHHHHHHHHHHSTTTT-THHHHHHHT--HHHHHHHHHHHHHHHTTHHHHHHHHTTT--HHHHHHHHHHHHHHTGGG-GGG-HHHHHHHHHHHTT----TTTS-GGG-

Radius of gyration: 21.54 Å; chains: 1; bounding box: 54×44×68 Å

Sequence (190 aa):
MFNFGLRRNTVNEVPHNMSPKRKLHIQLSKFNQQRLDPAFVHKNWARNLEQESSLLLKEGQFVEAERQHIHQYLVDMPNNAVGFMQWFERLREVAPGQGDNLFPWLATHATMEQMRWFLQQEAAGEAGFDDLVALSQLKLPAQAKLEMARNYWDEMGRGHQQSMHGLMLEKTVSNLELASTIEDTVWESL